Protein AF-A0A915ZYV3-F1 (afdb_monomer_lite)

Secondary structure (DSSP, 8-state):
-HHHHHHHHHTTB-HHHHHHHHTTS-HHHHTTS-HHHHHHHHHHHHS-GGGGS--TTS-HHHHHHHHSSB-HHHHHHHHHTS-HHHHTTS-HHHHHHHHHHHHH----HHHHHHHHHSPTT-EEEEE-SS-EEEEEE--SPPPTTTHHHHHHHHHHHTTTTS-GGGEEEEEEEHHHHHHHHHT---TTSSPTTSTT--SS--EEEBSSHHHHHHHHHHTT-SSEEEEEEE--HHHHTT-SSEEGGGSS-SS---EEEE--

Organism: NCBI:txid588596

Radius of gyration: 19.83 Å; chains: 1; bounding box: 46×38×56 Å

Structure (mmCIF, N/CA/C/O backbone):
data_AF-A0A915ZYV3-F1
#
_entry.id   AF-A0A915ZYV3-F1
#
loop_
_atom_site.group_PDB
_atom_site.id
_atom_site.type_symbol
_atom_site.label_atom_id
_atom_site.label_alt_id
_atom_site.label_comp_id
_atom_site.label_asym_id
_atom_site.label_entity_id
_atom_site.label_seq_id
_atom_site.pdbx_PDB_ins_code
_atom_site.Cartn_x
_atom_site.Cartn_y
_atom_site.Cartn_z
_atom_site.occupancy
_atom_site.B_iso_or_equiv
_atom_site.auth_seq_id
_atom_site.auth_comp_id
_atom_site.auth_asym_id
_atom_site.auth_atom_id
_atom_site.pdbx_PDB_model_num
ATOM 1 N N . MET A 1 1 ? 6.544 15.304 -18.730 1.00 62.53 1 MET A N 1
ATOM 2 C CA . MET A 1 1 ? 7.530 14.291 -19.173 1.00 62.53 1 MET A CA 1
ATOM 3 C C . MET A 1 1 ? 8.811 14.323 -18.339 1.00 62.53 1 MET A C 1
ATOM 5 O O . MET A 1 1 ? 8.987 13.393 -17.571 1.00 62.53 1 MET A O 1
ATOM 9 N N . LYS A 1 2 ? 9.659 15.371 -18.402 1.00 69.06 2 LYS A N 1
ATOM 10 C CA . LYS A 1 2 ? 10.888 15.451 -17.570 1.00 69.06 2 LYS A CA 1
ATOM 11 C C . LYS A 1 2 ? 10.610 15.308 -16.068 1.00 69.06 2 LYS A C 1
ATOM 13 O O . LYS A 1 2 ? 11.263 14.513 -15.415 1.00 69.06 2 LYS A O 1
ATOM 18 N N . ASP A 1 3 ? 9.575 15.987 -15.580 1.00 86.69 3 ASP A N 1
ATOM 19 C CA . ASP A 1 3 ? 9.177 15.924 -14.170 1.00 86.69 3 ASP A CA 1
ATOM 20 C C . ASP A 1 3 ? 8.748 14.510 -13.723 1.00 86.69 3 ASP A C 1
ATOM 22 O O . ASP A 1 3 ? 9.227 14.020 -12.710 1.00 86.69 3 ASP A O 1
ATOM 26 N N . LEU A 1 4 ? 7.947 13.789 -14.521 1.00 89.38 4 LEU A N 1
ATOM 27 C CA . LEU A 1 4 ? 7.556 12.401 -14.216 1.00 89.38 4 LEU A CA 1
ATOM 28 C C . LEU A 1 4 ? 8.747 11.434 -14.232 1.00 89.38 4 LEU A C 1
ATOM 30 O O . LEU A 1 4 ? 8.818 10.550 -13.389 1.00 89.38 4 LEU A O 1
ATOM 34 N N . ALA A 1 5 ? 9.698 11.609 -15.152 1.00 89.31 5 ALA A N 1
ATOM 35 C CA . ALA A 1 5 ? 10.905 10.783 -15.195 1.00 89.31 5 ALA A CA 1
ATOM 36 C C . ALA A 1 5 ? 11.834 11.042 -13.998 1.00 89.31 5 ALA A C 1
ATOM 38 O O . ALA A 1 5 ? 12.393 10.108 -13.426 1.00 89.31 5 ALA A O 1
ATOM 39 N N . ASP A 1 6 ? 11.972 12.305 -13.590 1.00 91.56 6 ASP A N 1
ATOM 40 C CA . ASP A 1 6 ? 12.741 12.675 -12.401 1.00 91.56 6 ASP A CA 1
ATOM 41 C C . ASP A 1 6 ? 12.038 12.200 -11.118 1.00 91.56 6 ASP A C 1
ATOM 43 O O . ASP A 1 6 ? 12.701 11.865 -10.136 1.00 91.56 6 ASP A O 1
ATOM 47 N N . GLN A 1 7 ? 10.703 12.121 -11.122 1.00 92.19 7 GLN A N 1
ATOM 48 C CA . GLN A 1 7 ? 9.937 11.478 -10.059 1.00 92.19 7 GLN A CA 1
ATOM 49 C C . GLN A 1 7 ? 10.143 9.959 -10.057 1.00 92.19 7 GLN A C 1
ATOM 51 O O . GLN A 1 7 ? 10.491 9.434 -9.009 1.00 92.19 7 GLN A O 1
ATOM 56 N N . ALA A 1 8 ? 10.045 9.263 -11.194 1.00 94.06 8 ALA A N 1
ATOM 57 C CA . ALA A 1 8 ? 10.271 7.815 -11.286 1.00 94.06 8 ALA A CA 1
ATOM 58 C C . ALA A 1 8 ? 11.664 7.392 -10.789 1.00 94.06 8 ALA A C 1
ATOM 60 O O . ALA A 1 8 ? 11.798 6.381 -10.099 1.00 94.06 8 ALA A O 1
ATOM 61 N N . LEU A 1 9 ? 12.691 8.213 -11.038 1.00 94.19 9 LEU A N 1
ATOM 62 C CA . LEU A 1 9 ? 14.033 7.996 -10.493 1.00 94.19 9 LEU A CA 1
ATOM 63 C C . LEU A 1 9 ? 14.040 7.934 -8.953 1.00 94.19 9 LEU A C 1
ATOM 65 O O . LEU A 1 9 ? 14.768 7.127 -8.379 1.00 94.19 9 LEU A O 1
ATOM 69 N N . LYS A 1 10 ? 13.209 8.733 -8.268 1.00 93.25 10 LYS A N 1
ATOM 70 C CA . LYS A 1 10 ? 13.096 8.714 -6.794 1.00 93.25 10 LYS A CA 1
ATOM 71 C C . LYS A 1 10 ? 12.504 7.409 -6.261 1.00 93.25 10 LYS A C 1
ATOM 73 O O . LYS A 1 10 ? 12.717 7.086 -5.099 1.00 93.25 10 LYS A O 1
ATOM 78 N N . PHE A 1 11 ? 11.783 6.670 -7.102 1.00 94.19 11 PHE A N 1
ATOM 79 C CA . PHE A 1 11 ? 11.235 5.351 -6.785 1.00 94.19 11 PHE A CA 1
ATOM 80 C C . PHE A 1 11 ? 12.213 4.226 -7.123 1.00 94.19 11 PHE A C 1
ATOM 82 O O . PHE A 1 11 ? 11.929 3.075 -6.804 1.00 94.19 11 PHE A O 1
ATOM 89 N N . GLY A 1 12 ? 13.356 4.555 -7.737 1.00 95.56 12 GLY A N 1
ATOM 90 C CA . GLY A 1 12 ? 14.405 3.605 -8.084 1.00 95.56 12 GLY A CA 1
ATOM 91 C C . GLY A 1 12 ? 14.403 3.115 -9.521 1.00 95.56 12 GLY A C 1
ATOM 92 O O . GLY A 1 12 ? 15.263 2.311 -9.876 1.00 95.56 12 GLY A O 1
ATOM 93 N N . PHE A 1 13 ? 13.464 3.578 -10.347 1.00 97.06 13 PHE A N 1
ATOM 94 C CA . PHE A 1 13 ? 13.388 3.167 -11.744 1.00 97.06 13 PHE A CA 1
ATOM 95 C C . PHE A 1 13 ? 14.561 3.712 -12.558 1.00 97.06 13 PHE A C 1
ATOM 97 O O . PHE A 1 13 ? 15.027 4.837 -12.347 1.00 97.06 13 PHE A O 1
ATOM 104 N N . ILE A 1 14 ? 15.017 2.920 -13.529 1.00 96.25 14 ILE A N 1
ATOM 105 C CA . ILE A 1 14 ? 16.036 3.337 -14.492 1.00 96.25 14 ILE A CA 1
ATOM 106 C C . ILE A 1 14 ? 15.433 4.433 -15.373 1.00 96.25 14 ILE A C 1
ATOM 108 O O . ILE A 1 14 ? 14.554 4.187 -16.203 1.00 96.25 14 ILE A O 1
ATOM 112 N N . ARG A 1 15 ? 15.915 5.662 -15.179 1.00 94.19 15 ARG A N 1
ATOM 113 C CA . ARG A 1 15 ? 15.331 6.880 -15.748 1.00 94.19 15 ARG A CA 1
ATOM 114 C C . ARG A 1 15 ? 15.223 6.834 -17.268 1.00 94.19 15 ARG A C 1
ATOM 116 O O . ARG A 1 15 ? 14.207 7.250 -17.812 1.00 94.19 15 ARG A O 1
ATOM 123 N N . GLU A 1 16 ? 16.254 6.349 -17.949 1.00 94.75 16 GLU A N 1
ATOM 124 C CA . GLU A 1 16 ? 16.303 6.275 -19.411 1.00 94.75 16 GLU A CA 1
ATOM 125 C C . GLU A 1 16 ? 15.212 5.346 -19.951 1.00 94.75 16 GLU A C 1
ATOM 127 O O . GLU A 1 16 ? 14.464 5.738 -20.841 1.00 94.75 16 GLU A O 1
ATOM 132 N N . LYS A 1 17 ? 15.042 4.166 -19.342 1.00 95.38 17 LYS A N 1
ATOM 133 C CA . LYS A 1 17 ? 14.017 3.196 -19.750 1.00 95.38 17 LYS A CA 1
ATOM 134 C C . LYS A 1 17 ? 12.601 3.720 -19.506 1.00 95.38 17 LYS A C 1
ATOM 136 O O . LYS A 1 17 ? 11.730 3.582 -20.364 1.00 95.38 17 LYS A O 1
ATOM 141 N N . PHE A 1 18 ? 12.391 4.402 -18.380 1.00 95.94 18 PHE A N 1
ATOM 142 C CA . PHE A 1 18 ? 11.114 5.053 -18.094 1.00 95.94 18 PHE A CA 1
ATOM 143 C C . PHE A 1 18 ? 10.809 6.189 -19.086 1.00 95.94 18 PHE A C 1
ATOM 145 O O . PHE A 1 18 ? 9.669 6.329 -19.527 1.00 95.94 18 PHE A O 1
ATOM 152 N N . ILE A 1 19 ? 11.816 6.987 -19.471 1.00 95.12 19 ILE A N 1
ATOM 153 C CA . ILE A 1 19 ? 11.674 8.031 -20.499 1.00 95.12 19 ILE A CA 1
ATOM 154 C C . ILE A 1 19 ? 11.277 7.425 -21.841 1.00 95.12 19 ILE A C 1
ATOM 156 O O . ILE A 1 19 ? 10.369 7.948 -22.487 1.00 95.12 19 ILE A O 1
ATOM 160 N N . ASP A 1 20 ? 11.932 6.344 -22.253 1.00 94.81 20 ASP A N 1
ATOM 161 C CA . ASP A 1 20 ? 11.644 5.693 -23.529 1.00 94.81 20 ASP A CA 1
ATOM 162 C C . ASP A 1 20 ? 10.193 5.195 -23.578 1.00 94.81 20 ASP A C 1
ATOM 164 O O . ASP A 1 20 ? 9.481 5.461 -24.548 1.00 94.81 20 ASP A O 1
ATOM 168 N N . TRP A 1 21 ? 9.714 4.568 -22.499 1.00 95.50 21 TRP A N 1
ATOM 169 C CA . TRP A 1 21 ? 8.322 4.128 -22.389 1.00 95.50 21 TRP A CA 1
ATOM 170 C C . TRP A 1 21 ? 7.334 5.302 -22.387 1.00 95.50 21 TRP A C 1
ATOM 172 O O . TRP A 1 21 ? 6.430 5.359 -23.228 1.00 95.50 21 T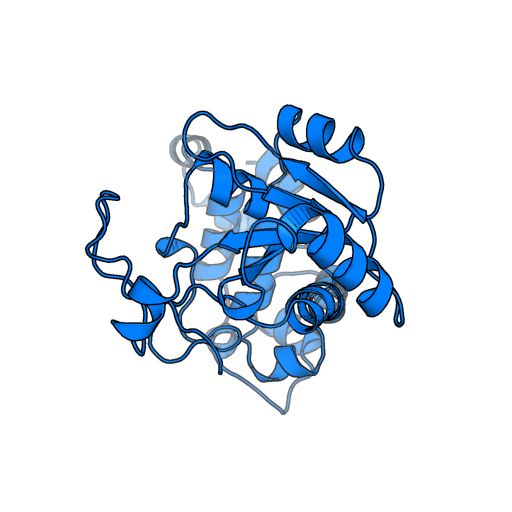RP A O 1
ATOM 182 N N . ILE A 1 22 ? 7.523 6.286 -21.500 1.00 94.62 22 ILE A N 1
ATOM 183 C CA . ILE A 1 22 ? 6.565 7.390 -21.325 1.00 94.62 22 ILE A CA 1
ATOM 184 C C . ILE A 1 22 ? 6.523 8.331 -22.539 1.00 94.62 22 ILE A C 1
ATOM 186 O O . ILE A 1 22 ? 5.545 9.051 -22.731 1.00 94.62 22 ILE A O 1
ATOM 190 N N . SER A 1 23 ? 7.561 8.319 -23.384 1.00 93.31 23 SER A N 1
ATOM 191 C CA . SER A 1 23 ? 7.608 9.089 -24.635 1.00 93.31 23 SER A CA 1
ATOM 192 C C . SER A 1 23 ? 6.594 8.610 -25.677 1.00 93.31 23 SER A C 1
ATOM 194 O O . SER A 1 23 ? 6.255 9.370 -26.584 1.00 93.31 23 SER A O 1
ATOM 196 N N . SER A 1 24 ? 6.080 7.382 -25.543 1.00 92.12 24 SER A N 1
ATOM 197 C CA . SER A 1 24 ? 4.999 6.861 -26.390 1.00 92.12 24 SER A CA 1
ATOM 198 C C . SER A 1 24 ? 3.612 7.411 -26.021 1.00 92.12 24 SER A C 1
ATOM 200 O O . SER A 1 24 ? 2.664 7.266 -26.795 1.00 92.12 24 SER A O 1
ATOM 202 N N . ILE A 1 25 ? 3.489 8.075 -24.866 1.00 93.25 25 ILE A N 1
ATOM 203 C CA . ILE A 1 25 ? 2.226 8.551 -24.298 1.00 93.25 25 ILE A CA 1
ATOM 204 C C . ILE A 1 25 ? 2.053 10.047 -24.584 1.00 93.25 25 ILE A C 1
ATOM 206 O O . ILE A 1 25 ? 2.976 10.849 -24.417 1.00 93.25 25 ILE A O 1
ATOM 210 N N . SER A 1 26 ? 0.854 10.455 -25.012 1.00 92.19 26 SER A N 1
ATOM 211 C CA . SER A 1 26 ? 0.582 11.860 -25.326 1.00 92.19 26 SER A CA 1
ATOM 212 C C . SER A 1 26 ? 0.654 12.749 -24.079 1.00 92.19 26 SER A C 1
ATOM 214 O O . SER A 1 26 ? 0.221 12.372 -22.990 1.00 92.19 26 SER A O 1
ATOM 216 N N . ALA A 1 27 ? 1.160 13.975 -24.240 1.00 88.81 27 ALA A N 1
ATOM 217 C CA . ALA A 1 27 ? 1.263 14.936 -23.139 1.00 88.81 27 ALA A CA 1
ATOM 218 C C . ALA A 1 27 ? -0.098 15.278 -22.508 1.00 88.81 27 ALA A C 1
ATOM 220 O O . ALA A 1 27 ? -0.166 15.520 -21.305 1.00 88.81 27 ALA A O 1
ATOM 221 N N . GLU A 1 28 ? -1.166 15.271 -23.312 1.00 90.62 28 GLU A N 1
ATOM 222 C CA . GLU A 1 28 ? -2.541 15.448 -22.842 1.00 90.62 28 GLU A CA 1
ATOM 223 C C . GLU A 1 28 ? -2.921 14.335 -21.864 1.00 90.62 28 GLU A C 1
ATOM 225 O O . GLU A 1 28 ? -3.298 14.624 -20.729 1.00 90.62 28 GLU A O 1
ATOM 230 N N . LEU A 1 29 ? -2.719 13.071 -22.252 1.00 91.06 29 LEU A N 1
ATOM 231 C CA . LEU A 1 29 ? -3.065 11.930 -21.414 1.00 91.06 29 LEU A CA 1
ATOM 232 C C . LEU A 1 29 ? -2.227 11.901 -20.133 1.00 91.06 29 LEU A C 1
ATOM 234 O O . LEU A 1 29 ? -2.782 11.694 -19.056 1.00 91.06 29 LEU A O 1
ATOM 238 N N . LEU A 1 30 ? -0.926 12.201 -20.224 1.00 90.88 30 LEU A N 1
ATOM 239 C CA . LEU A 1 30 ? -0.024 12.240 -19.067 1.00 90.88 30 LEU A CA 1
ATOM 240 C C . LEU A 1 30 ? -0.510 13.156 -17.937 1.00 90.88 30 LEU A C 1
ATOM 242 O O . LEU A 1 30 ? -0.217 12.890 -16.775 1.00 90.88 30 LEU A O 1
ATOM 246 N N . SER A 1 31 ? -1.255 14.214 -18.262 1.00 88.88 31 SER A N 1
ATOM 247 C CA . SER A 1 31 ? -1.771 15.173 -17.278 1.00 88.88 31 SER A CA 1
ATOM 248 C C . SER A 1 31 ? -3.050 14.727 -16.559 1.00 88.88 31 SER A C 1
ATOM 250 O O . SER A 1 31 ? -3.464 15.371 -15.601 1.00 88.88 31 SER A O 1
ATOM 252 N N . THR A 1 32 ? -3.679 13.637 -17.009 1.00 90.88 32 THR A N 1
ATOM 253 C CA . THR A 1 32 ? -4.988 13.183 -16.503 1.00 90.88 32 THR A CA 1
ATOM 254 C C . THR A 1 32 ? -4.904 12.183 -15.355 1.00 90.88 32 THR A C 1
ATOM 256 O O . THR A 1 32 ? -5.932 11.844 -14.777 1.00 90.88 32 THR A O 1
ATOM 259 N N . GLN A 1 33 ? -3.705 11.694 -15.036 1.00 93.50 33 GLN A N 1
ATOM 260 C CA . GLN A 1 33 ? -3.501 10.604 -14.083 1.00 93.50 33 GLN A CA 1
ATOM 261 C C . GLN A 1 33 ? -2.422 10.938 -13.055 1.00 93.50 33 GLN A C 1
ATOM 263 O O . GLN A 1 33 ? -1.580 11.814 -13.264 1.00 93.50 33 GLN A O 1
ATOM 268 N N . THR A 1 34 ? -2.455 10.219 -11.935 1.00 91.94 34 THR A N 1
ATOM 269 C CA . THR A 1 34 ? -1.517 10.392 -10.824 1.00 91.94 34 THR A CA 1
ATOM 270 C C . THR A 1 34 ? -0.137 9.813 -11.146 1.00 91.94 34 THR A C 1
ATOM 272 O O . THR A 1 34 ? 0.034 9.013 -12.068 1.00 91.94 34 THR A O 1
ATOM 275 N N . LEU A 1 35 ? 0.874 10.196 -10.358 1.00 92.19 35 LEU A N 1
ATOM 276 C CA . LEU A 1 35 ? 2.196 9.5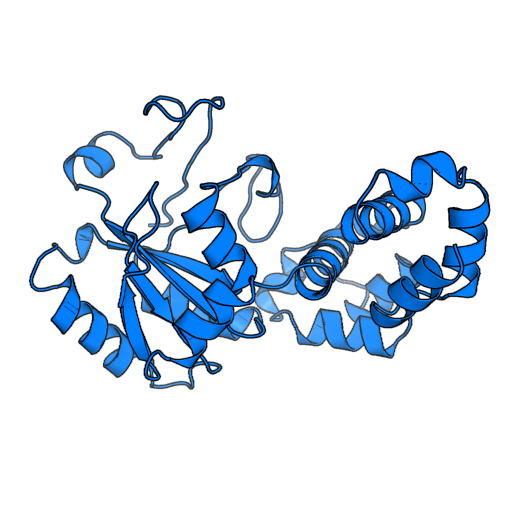70 -10.428 1.00 92.19 35 LEU A CA 1
ATOM 277 C C . LEU A 1 35 ? 2.106 8.056 -10.191 1.00 92.19 35 LEU A C 1
ATOM 279 O O . LEU A 1 35 ? 2.701 7.291 -10.944 1.00 92.19 35 LEU A O 1
ATOM 283 N N . GLU A 1 36 ? 1.353 7.640 -9.169 1.00 93.56 36 GLU A N 1
ATOM 284 C CA . GLU A 1 36 ? 1.134 6.229 -8.844 1.00 93.56 36 GLU A CA 1
ATOM 285 C C . GLU A 1 36 ? 0.621 5.459 -10.062 1.00 93.56 36 GLU A C 1
ATOM 287 O O . GLU A 1 36 ? 1.213 4.449 -10.436 1.00 93.56 36 GLU A O 1
ATOM 292 N N . TYR A 1 37 ? -0.415 5.977 -10.730 1.00 94.19 37 TYR A N 1
ATOM 293 C CA . TYR A 1 37 ? -0.984 5.353 -11.922 1.00 94.19 37 TYR A CA 1
ATOM 294 C C . TYR A 1 37 ? 0.079 5.106 -12.997 1.00 94.19 37 TYR A C 1
ATOM 296 O O . TYR A 1 37 ? 0.157 4.012 -13.562 1.00 94.19 37 TYR A O 1
ATOM 304 N N . TRP A 1 38 ? 0.921 6.104 -13.277 1.00 95.31 38 TRP A N 1
ATOM 305 C CA . TRP A 1 38 ? 1.951 5.977 -14.306 1.00 95.31 38 TRP A CA 1
ATOM 306 C C . TRP A 1 38 ? 3.044 4.979 -13.928 1.00 95.31 38 TRP A C 1
ATOM 308 O O . TRP A 1 38 ? 3.476 4.208 -14.783 1.00 95.31 38 TRP A O 1
ATOM 318 N N . LEU A 1 39 ? 3.462 4.949 -12.662 1.00 96.25 39 LEU A N 1
ATOM 319 C CA . LEU A 1 39 ? 4.449 3.982 -12.179 1.00 96.25 39 LEU A CA 1
ATOM 320 C C . LEU A 1 39 ? 3.897 2.549 -12.205 1.00 96.25 39 LEU A C 1
ATOM 322 O O . LEU A 1 39 ? 4.585 1.641 -12.668 1.00 96.25 39 LEU A O 1
ATOM 326 N N . LEU A 1 40 ? 2.647 2.343 -11.777 1.00 95.06 40 LEU A N 1
ATOM 327 C CA . LEU A 1 40 ? 1.985 1.035 -11.832 1.00 95.06 40 LEU A CA 1
ATOM 328 C C . LEU A 1 40 ? 1.757 0.569 -13.277 1.00 95.06 40 LEU A C 1
ATOM 330 O O . LEU A 1 40 ? 1.960 -0.606 -13.582 1.00 95.06 40 LEU A O 1
ATOM 334 N N . SER A 1 41 ? 1.399 1.483 -14.182 1.00 95.50 41 SER A N 1
ATOM 335 C CA . SER A 1 41 ? 1.248 1.177 -15.612 1.00 95.50 41 SER A CA 1
ATOM 336 C C . SER A 1 41 ? 2.580 0.743 -16.227 1.00 95.50 41 SER A C 1
ATOM 338 O O . SER A 1 41 ? 2.638 -0.292 -16.889 1.00 95.50 41 SER A O 1
ATOM 340 N N . TYR A 1 42 ? 3.667 1.466 -15.929 1.00 96.31 42 TYR A N 1
ATOM 341 C CA . TYR A 1 42 ? 5.016 1.092 -16.359 1.00 96.31 42 TYR A CA 1
ATOM 342 C C . TYR A 1 42 ? 5.381 -0.317 -15.886 1.00 96.31 42 TYR A C 1
ATOM 344 O O . TYR A 1 42 ? 5.775 -1.158 -16.691 1.00 96.31 42 TYR A O 1
ATOM 352 N N . VAL A 1 43 ? 5.193 -0.602 -14.594 1.00 95.75 43 VAL A N 1
ATOM 353 C CA . VAL A 1 43 ? 5.431 -1.929 -14.006 1.00 95.75 43 VAL A CA 1
ATOM 354 C C . VAL A 1 43 ? 4.587 -3.003 -14.690 1.00 95.75 43 VAL A C 1
ATOM 356 O O . VAL A 1 43 ? 5.106 -4.058 -15.044 1.00 95.75 43 VAL A O 1
ATOM 359 N N . SER A 1 44 ? 3.300 -2.752 -14.921 1.00 93.69 44 SER A N 1
ATOM 360 C CA . SER A 1 44 ? 2.411 -3.730 -15.549 1.00 93.69 44 SER A CA 1
ATOM 361 C C . SER A 1 44 ? 2.817 -4.071 -16.987 1.00 93.69 44 SER A C 1
ATOM 363 O O . SER A 1 44 ? 2.698 -5.231 -17.385 1.00 93.69 44 SER A O 1
ATOM 365 N N . GLU A 1 45 ? 3.278 -3.084 -17.756 1.00 94.69 45 GLU A N 1
ATOM 366 C CA . GLU A 1 45 ? 3.590 -3.228 -19.183 1.00 94.69 45 GLU A CA 1
ATOM 367 C C . GLU A 1 45 ? 5.018 -3.713 -19.462 1.00 94.69 45 GLU A C 1
ATOM 369 O O . GLU A 1 45 ? 5.254 -4.340 -20.494 1.00 94.69 45 GLU A O 1
ATOM 374 N N . THR A 1 46 ? 5.966 -3.431 -18.565 1.00 94.56 46 THR A N 1
ATOM 375 C CA . THR A 1 46 ? 7.397 -3.718 -18.793 1.00 94.56 46 THR A CA 1
ATOM 376 C C . THR A 1 46 ? 7.932 -4.903 -18.004 1.00 94.56 46 THR A C 1
ATOM 378 O O . THR A 1 46 ? 8.986 -5.436 -18.352 1.00 94.56 46 THR A O 1
ATOM 381 N N . ALA A 1 47 ? 7.224 -5.342 -16.962 1.00 94.00 47 ALA A N 1
ATOM 382 C CA . ALA A 1 47 ? 7.698 -6.430 -16.124 1.00 94.00 47 ALA A CA 1
ATOM 383 C C . ALA A 1 47 ? 7.809 -7.760 -16.875 1.00 94.00 47 ALA A C 1
ATOM 385 O O . ALA A 1 47 ? 6.946 -8.121 -17.679 1.00 94.00 47 ALA A O 1
ATOM 386 N N . SER A 1 48 ? 8.829 -8.543 -16.518 1.00 93.00 48 SER A N 1
ATOM 387 C CA . SER A 1 48 ? 8.933 -9.942 -16.944 1.00 93.00 48 SER A CA 1
ATOM 388 C C . SER A 1 48 ? 7.705 -10.752 -16.503 1.00 93.00 48 SER A C 1
ATOM 390 O O . SER A 1 48 ? 7.098 -10.487 -15.460 1.00 93.00 48 SER A O 1
ATOM 392 N N . SER A 1 49 ? 7.371 -11.809 -17.252 1.00 88.19 49 SER A N 1
ATOM 393 C CA . SER A 1 49 ? 6.338 -12.779 -16.862 1.00 88.19 49 SER A CA 1
ATOM 394 C C . SER A 1 49 ? 6.594 -13.395 -15.485 1.00 88.19 49 SER A C 1
ATOM 396 O O . SER A 1 49 ? 5.642 -13.710 -14.767 1.00 88.19 49 SER A O 1
ATOM 398 N N . ASP A 1 50 ? 7.867 -13.512 -15.106 1.00 88.62 50 ASP A N 1
ATOM 399 C CA . ASP A 1 50 ? 8.314 -14.133 -13.857 1.00 88.62 50 ASP A CA 1
ATOM 400 C C . ASP A 1 50 ? 7.939 -13.311 -12.619 1.00 88.62 50 ASP A C 1
ATOM 402 O O . ASP A 1 50 ? 7.920 -13.839 -11.510 1.00 88.62 50 ASP A O 1
ATOM 406 N N . ALA A 1 51 ? 7.552 -12.044 -12.800 1.00 90.06 51 ALA A N 1
ATOM 407 C CA . ALA A 1 51 ? 7.141 -11.147 -11.725 1.00 90.06 51 ALA A CA 1
ATOM 408 C C . ALA A 1 51 ? 5.892 -11.615 -10.955 1.00 90.06 51 ALA A C 1
ATOM 410 O O . ALA A 1 51 ? 5.602 -11.077 -9.889 1.00 90.06 51 ALA A O 1
ATOM 411 N N . ASN A 1 52 ? 5.132 -12.569 -11.507 1.00 86.12 52 ASN A N 1
ATOM 412 C CA . ASN A 1 52 ? 3.845 -13.034 -10.976 1.00 86.12 52 ASN A CA 1
ATOM 413 C C . ASN A 1 52 ? 3.897 -14.414 -10.303 1.00 86.12 52 ASN A C 1
ATOM 415 O O . ASN A 1 52 ? 2.857 -14.920 -9.875 1.00 86.12 52 ASN A O 1
ATOM 419 N N . PHE A 1 53 ? 5.060 -15.057 -10.261 1.00 83.00 53 PHE A N 1
ATOM 420 C CA . PHE A 1 53 ? 5.217 -16.403 -9.704 1.00 83.00 53 PHE A CA 1
ATOM 421 C C . PHE A 1 53 ? 6.079 -16.360 -8.447 1.00 83.00 53 PHE A C 1
ATOM 423 O O . PHE A 1 53 ? 6.626 -15.310 -8.159 1.00 83.00 53 PHE A O 1
ATOM 430 N N . TRP A 1 54 ? 6.145 -17.455 -7.685 1.00 78.06 54 TRP A N 1
ATOM 431 C CA . TRP A 1 54 ? 7.128 -17.654 -6.611 1.00 78.06 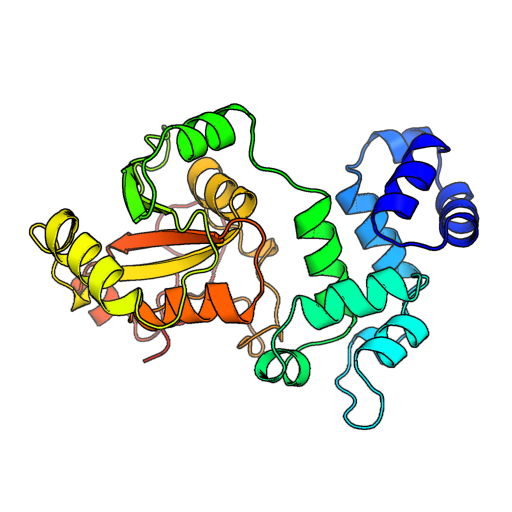54 TRP A CA 1
ATOM 432 C C . TRP A 1 54 ? 8.310 -18.483 -7.134 1.00 78.06 54 TRP A C 1
ATOM 434 O O . TRP A 1 54 ? 8.085 -19.422 -7.903 1.00 78.06 54 TRP A O 1
ATOM 444 N N . CYS A 1 55 ? 9.545 -18.150 -6.747 1.00 79.88 55 CYS A N 1
ATOM 445 C CA . CYS A 1 55 ? 10.757 -18.828 -7.206 1.00 79.88 55 CYS A CA 1
ATOM 446 C C . CYS A 1 55 ? 11.787 -18.979 -6.075 1.00 79.88 55 CYS A C 1
ATOM 448 O O . CYS A 1 55 ? 12.478 -18.030 -5.726 1.00 79.88 55 CYS A O 1
ATOM 450 N N . GLU A 1 56 ? 11.947 -20.199 -5.553 1.00 80.25 56 GLU A N 1
ATOM 451 C CA . GLU A 1 56 ? 12.869 -20.501 -4.439 1.00 80.25 56 GLU A CA 1
ATOM 452 C C . GLU A 1 56 ? 14.357 -20.488 -4.837 1.00 80.25 56 GLU A C 1
ATOM 454 O O . GLU A 1 56 ? 15.234 -20.515 -3.977 1.00 80.25 56 GLU A O 1
ATOM 459 N N . VAL A 1 57 ? 14.671 -20.482 -6.139 1.00 86.25 57 VAL A N 1
ATOM 460 C CA . VAL A 1 57 ? 16.057 -20.620 -6.631 1.00 86.25 57 VAL A CA 1
ATOM 461 C C . VAL A 1 57 ? 16.761 -19.288 -6.894 1.00 86.25 57 VAL A C 1
ATOM 463 O O . VAL A 1 57 ? 17.974 -19.277 -7.099 1.00 86.25 57 VAL A O 1
ATOM 466 N N . ILE A 1 58 ? 16.028 -18.172 -6.903 1.00 88.12 58 ILE A N 1
ATOM 467 C CA . ILE A 1 58 ? 16.578 -16.829 -7.127 1.00 88.12 58 ILE A CA 1
ATOM 468 C C . ILE A 1 58 ? 16.428 -16.035 -5.832 1.00 88.12 58 ILE A C 1
ATOM 470 O O . ILE A 1 58 ? 15.366 -16.044 -5.217 1.00 88.12 58 ILE A O 1
ATOM 474 N N . SER A 1 59 ? 17.478 -15.317 -5.422 1.00 90.94 59 SER A N 1
ATOM 475 C CA . SER A 1 59 ? 17.363 -14.426 -4.265 1.00 90.94 59 SER A CA 1
ATOM 476 C C . SER A 1 59 ? 16.305 -13.336 -4.535 1.00 90.94 59 SER A C 1
ATOM 478 O O . SER A 1 59 ? 16.254 -12.824 -5.658 1.00 90.94 59 SER A O 1
ATOM 480 N N . PRO A 1 60 ? 15.491 -12.917 -3.545 1.00 91.25 60 PRO A N 1
ATOM 481 C CA . PRO A 1 60 ? 14.452 -11.900 -3.749 1.00 91.25 60 PRO A CA 1
ATOM 482 C C . PRO A 1 60 ? 14.959 -10.609 -4.415 1.00 91.25 60 PRO A C 1
ATOM 484 O O . PRO A 1 60 ? 14.309 -10.065 -5.307 1.00 91.25 60 PRO A O 1
ATOM 487 N N . ARG A 1 61 ? 16.169 -10.157 -4.047 1.00 94.00 61 ARG A N 1
ATOM 488 C CA . ARG A 1 61 ? 16.827 -8.986 -4.652 1.00 94.00 61 ARG A CA 1
ATOM 489 C C . ARG A 1 61 ? 17.112 -9.202 -6.135 1.00 94.00 61 ARG A C 1
ATOM 491 O O . ARG A 1 61 ? 16.775 -8.351 -6.953 1.00 94.00 61 ARG A O 1
ATOM 498 N N . ASP A 1 62 ? 17.777 -10.303 -6.478 1.00 93.69 62 ASP A N 1
ATOM 499 C CA . ASP A 1 62 ? 18.168 -10.568 -7.868 1.00 93.69 62 ASP A CA 1
ATOM 500 C C . ASP A 1 62 ? 16.943 -10.788 -8.741 1.00 93.69 62 ASP A C 1
ATOM 502 O O . ASP A 1 62 ? 16.901 -10.367 -9.892 1.00 93.69 62 ASP A O 1
ATOM 506 N N . TRP A 1 63 ? 15.906 -11.376 -8.163 1.00 93.12 63 TRP A N 1
ATOM 507 C CA . TRP A 1 63 ? 14.662 -11.603 -8.854 1.00 93.12 63 TRP A CA 1
ATOM 508 C C . TRP A 1 63 ? 13.922 -10.305 -9.186 1.00 93.12 63 TRP A C 1
ATOM 510 O O . TRP A 1 63 ? 13.442 -10.158 -10.311 1.00 93.12 63 TRP A O 1
ATOM 520 N N . LEU A 1 64 ? 13.900 -9.328 -8.271 1.00 94.50 64 LEU A N 1
ATOM 521 C CA . LEU A 1 64 ? 13.413 -7.978 -8.567 1.00 94.50 64 LEU A CA 1
ATOM 522 C C . LEU A 1 64 ? 14.178 -7.342 -9.736 1.00 94.50 64 LEU A C 1
ATOM 524 O O . LEU A 1 64 ? 13.553 -6.813 -10.651 1.00 94.50 64 LEU A O 1
ATOM 528 N N . LEU A 1 65 ? 15.511 -7.444 -9.741 1.00 95.56 65 LEU A N 1
ATOM 529 C CA . LEU A 1 65 ? 16.360 -6.909 -10.814 1.00 95.56 65 LEU A CA 1
ATOM 530 C C . LEU A 1 65 ? 16.167 -7.635 -12.153 1.00 95.56 65 LEU A C 1
ATOM 532 O O . LEU A 1 65 ? 16.330 -7.033 -13.210 1.00 95.56 65 LEU A O 1
ATOM 536 N N . CYS A 1 66 ? 15.815 -8.922 -12.126 1.00 94.44 66 CYS A N 1
ATOM 537 C CA . CYS A 1 66 ? 15.446 -9.675 -13.323 1.00 94.44 66 CYS A CA 1
ATOM 538 C C . CYS A 1 66 ? 14.045 -9.316 -13.838 1.00 94.44 66 CYS A C 1
ATOM 540 O O . CYS A 1 66 ? 13.791 -9.430 -15.037 1.00 94.44 66 CYS A O 1
ATOM 542 N N . CYS A 1 67 ? 13.128 -8.925 -12.950 1.00 95.31 67 CYS A N 1
ATOM 543 C CA . CYS A 1 67 ? 11.737 -8.663 -13.306 1.00 95.31 67 CYS A CA 1
ATOM 544 C C . CYS A 1 67 ? 11.466 -7.220 -13.726 1.00 95.31 67 CYS A C 1
ATOM 546 O O . CYS A 1 67 ? 10.552 -7.011 -14.523 1.00 95.31 67 CYS A O 1
ATOM 548 N N . PHE A 1 68 ? 12.208 -6.250 -13.187 1.00 96.62 68 PHE A N 1
ATOM 549 C CA . PHE A 1 68 ? 11.901 -4.829 -13.324 1.00 96.62 68 PHE A CA 1
ATOM 550 C C . PHE A 1 68 ? 13.134 -3.982 -13.614 1.00 96.62 68 PHE A C 1
ATOM 552 O O . PHE A 1 68 ? 14.249 -4.270 -13.185 1.00 96.62 68 PHE A O 1
ATOM 559 N N . ASP A 1 69 ? 12.890 -2.849 -14.263 1.00 95.56 69 ASP A N 1
ATOM 560 C CA . ASP A 1 69 ? 13.893 -1.834 -14.558 1.00 95.56 69 ASP A CA 1
ATOM 561 C C . ASP A 1 69 ? 14.156 -0.912 -13.360 1.00 95.56 69 ASP A C 1
ATOM 563 O O . ASP A 1 69 ? 13.895 0.291 -13.414 1.00 95.56 69 ASP A O 1
ATOM 567 N N . ILE A 1 70 ? 14.671 -1.480 -12.271 1.00 97.00 70 ILE A N 1
ATOM 568 C CA . ILE A 1 70 ? 15.040 -0.754 -11.049 1.00 97.00 70 ILE A CA 1
ATOM 569 C C . ILE A 1 70 ? 16.537 -0.880 -10.752 1.00 97.00 70 ILE A C 1
ATOM 571 O O . ILE A 1 70 ? 17.207 -1.796 -11.227 1.00 97.00 70 ILE A O 1
ATOM 575 N N . ASN A 1 71 ? 17.076 0.048 -9.962 1.00 95.94 71 ASN A N 1
ATOM 576 C CA . ASN A 1 71 ? 18.456 -0.035 -9.485 1.00 95.94 71 ASN A CA 1
ATOM 577 C C . ASN A 1 71 ? 18.611 -1.015 -8.301 1.00 95.94 71 ASN A C 1
ATOM 579 O O . ASN A 1 71 ? 17.638 -1.442 -7.670 1.00 95.94 71 ASN A O 1
ATOM 583 N N . ILE A 1 72 ? 19.862 -1.386 -8.009 1.00 96.00 72 ILE A N 1
ATOM 584 C CA . ILE A 1 72 ? 20.192 -2.374 -6.975 1.00 96.00 72 ILE A CA 1
ATOM 585 C C . ILE A 1 72 ? 19.880 -1.869 -5.566 1.00 96.00 72 ILE A C 1
ATOM 587 O O . ILE A 1 72 ? 19.423 -2.647 -4.731 1.00 96.00 72 ILE A O 1
ATOM 591 N N . GLU A 1 73 ? 20.074 -0.578 -5.305 1.00 95.62 73 GLU A N 1
ATOM 592 C CA . GLU A 1 73 ? 19.787 0.045 -4.015 1.00 95.62 73 GLU A CA 1
ATOM 593 C C . GLU A 1 73 ? 18.294 -0.050 -3.681 1.00 95.62 73 GLU A C 1
ATOM 595 O O . GLU A 1 73 ? 17.925 -0.384 -2.556 1.00 95.62 73 GLU A O 1
ATOM 600 N N . THR A 1 74 ? 17.432 0.166 -4.671 1.00 94.88 74 THR A N 1
ATOM 601 C CA . THR A 1 74 ? 15.982 0.040 -4.548 1.00 94.88 74 THR A CA 1
ATOM 602 C C . THR A 1 74 ? 15.559 -1.409 -4.385 1.00 94.88 74 THR A C 1
ATOM 604 O O . THR A 1 74 ? 14.743 -1.687 -3.513 1.00 94.88 74 THR A O 1
ATOM 607 N N . ALA A 1 75 ? 16.127 -2.347 -5.147 1.00 95.38 75 ALA A N 1
ATOM 608 C CA . ALA A 1 75 ? 15.833 -3.767 -4.950 1.00 95.38 75 ALA A CA 1
ATOM 609 C C . ALA A 1 75 ? 16.175 -4.222 -3.519 1.00 95.38 75 ALA A C 1
ATOM 611 O O . ALA A 1 75 ? 15.394 -4.933 -2.890 1.00 95.38 75 ALA A O 1
ATOM 612 N N . ILE A 1 76 ? 17.311 -3.766 -2.977 1.00 93.81 76 ILE A N 1
ATOM 613 C CA . ILE A 1 76 ? 17.695 -4.021 -1.582 1.00 93.81 76 ILE A CA 1
ATOM 614 C C . ILE A 1 76 ? 16.703 -3.365 -0.617 1.00 93.81 76 ILE A C 1
ATOM 616 O O . ILE A 1 76 ? 16.256 -4.024 0.314 1.00 93.81 76 ILE A O 1
ATOM 620 N N . ALA A 1 77 ? 16.342 -2.097 -0.828 1.00 90.81 77 ALA A N 1
ATOM 621 C CA . ALA A 1 77 ? 15.416 -1.384 0.051 1.00 90.81 77 ALA A CA 1
ATOM 622 C C . ALA A 1 77 ? 14.031 -2.048 0.109 1.00 90.81 77 ALA A C 1
ATOM 624 O O . ALA A 1 77 ? 13.470 -2.184 1.193 1.00 90.81 77 ALA A O 1
ATOM 625 N N . ILE A 1 78 ? 13.513 -2.506 -1.035 1.00 90.75 78 ILE A N 1
ATOM 626 C CA . ILE A 1 78 ? 12.236 -3.222 -1.120 1.00 90.75 78 ILE A CA 1
ATOM 627 C C . ILE A 1 78 ? 12.301 -4.529 -0.325 1.00 90.75 78 ILE A C 1
ATOM 629 O O . ILE A 1 78 ? 11.434 -4.774 0.506 1.00 90.75 78 ILE A O 1
ATOM 633 N N . VAL A 1 79 ? 13.333 -5.352 -0.548 1.00 89.81 79 VAL A N 1
ATOM 634 C CA . VAL A 1 79 ? 13.470 -6.654 0.129 1.00 89.81 79 VAL A CA 1
ATOM 635 C C . VAL A 1 79 ? 13.682 -6.480 1.629 1.00 89.81 79 VAL A C 1
ATOM 637 O O . VAL A 1 79 ? 13.040 -7.167 2.411 1.00 89.81 79 VAL A O 1
ATOM 640 N N . SER A 1 80 ? 14.524 -5.533 2.045 1.00 86.38 80 SER A N 1
ATOM 641 C CA . SER A 1 80 ? 14.742 -5.232 3.466 1.00 86.38 80 SER A CA 1
ATOM 642 C C . SER A 1 80 ? 13.495 -4.679 4.162 1.00 86.38 80 SER A C 1
ATOM 644 O O . SER A 1 80 ? 13.426 -4.706 5.386 1.00 86.38 80 SER A O 1
ATOM 646 N N . GLY A 1 81 ? 12.524 -4.167 3.400 1.00 78.38 81 GLY A N 1
ATOM 647 C CA . GLY A 1 81 ? 11.237 -3.697 3.909 1.00 78.38 81 GLY A CA 1
ATOM 648 C C . GLY A 1 81 ? 10.205 -4.806 4.146 1.00 78.38 81 GLY A C 1
ATOM 649 O O . GLY A 1 81 ? 9.095 -4.516 4.586 1.00 78.38 81 GLY A O 1
ATOM 650 N N . VAL A 1 82 ? 10.530 -6.067 3.842 1.00 74.12 82 VAL A N 1
ATOM 651 C CA . VAL A 1 82 ? 9.621 -7.213 3.967 1.00 74.12 82 VAL A CA 1
ATOM 652 C C . VAL A 1 82 ? 10.316 -8.319 4.758 1.00 74.12 82 VAL A C 1
ATOM 654 O O . VAL A 1 82 ? 11.422 -8.732 4.421 1.00 74.12 82 VAL A O 1
ATOM 657 N N . SER A 1 83 ? 9.682 -8.820 5.818 1.00 70.62 83 SER A N 1
ATOM 658 C CA . SER A 1 83 ? 10.219 -9.971 6.557 1.00 70.62 83 SER A CA 1
ATOM 659 C C . SER A 1 83 ? 10.274 -11.243 5.707 1.00 70.62 83 SER A C 1
ATOM 661 O O . SER A 1 83 ? 9.459 -11.459 4.809 1.00 70.62 83 SER A O 1
ATOM 663 N N . GLU A 1 84 ? 11.237 -12.107 6.029 1.00 71.38 84 GLU A N 1
ATOM 664 C CA . GLU A 1 84 ? 11.532 -13.347 5.300 1.00 71.38 84 GLU A CA 1
ATOM 665 C C . GLU A 1 84 ? 10.297 -14.253 5.150 1.00 71.38 84 GLU A C 1
ATOM 667 O O . GLU A 1 84 ? 9.975 -14.658 4.034 1.00 71.38 84 GLU A O 1
ATOM 672 N N . ASP A 1 85 ? 9.521 -14.432 6.226 1.00 70.00 85 ASP A N 1
ATOM 673 C CA . ASP A 1 85 ? 8.284 -15.233 6.242 1.00 70.00 85 ASP A CA 1
ATOM 674 C C . ASP A 1 85 ? 7.227 -14.773 5.214 1.00 70.00 85 ASP A C 1
ATOM 676 O O . ASP A 1 85 ? 6.395 -15.569 4.766 1.00 70.00 85 ASP A O 1
ATOM 680 N N . TYR A 1 86 ? 7.229 -13.484 4.851 1.00 73.25 86 TYR A N 1
ATOM 681 C CA . TYR A 1 86 ? 6.303 -12.916 3.865 1.00 73.25 86 TYR A CA 1
ATOM 682 C C . TYR A 1 86 ? 6.867 -12.927 2.455 1.00 73.25 86 TYR A C 1
ATOM 684 O O . TYR A 1 86 ? 6.086 -13.044 1.509 1.00 73.25 86 TYR A O 1
ATOM 692 N N . LEU A 1 87 ? 8.191 -12.819 2.300 1.00 76.00 87 LEU A N 1
ATOM 693 C CA . LEU A 1 87 ? 8.823 -12.923 0.987 1.00 76.00 87 LEU A CA 1
ATOM 694 C C . LEU A 1 87 ? 8.418 -14.249 0.329 1.00 76.00 87 LEU A C 1
ATOM 696 O O . LEU A 1 87 ? 7.962 -14.241 -0.807 1.00 76.00 87 LEU A O 1
ATOM 700 N N . GLU A 1 88 ? 8.431 -15.356 1.071 1.00 74.12 88 GLU A N 1
ATOM 701 C CA . GLU A 1 88 ? 8.052 -16.683 0.556 1.00 74.12 88 GLU A CA 1
ATOM 702 C C . GLU A 1 88 ? 6.583 -16.823 0.115 1.00 74.12 88 GLU A C 1
ATOM 704 O O . GLU A 1 88 ? 6.222 -17.776 -0.578 1.00 74.12 88 GLU A O 1
ATOM 709 N N . GLN A 1 89 ? 5.718 -15.880 0.493 1.00 75.12 89 GLN A N 1
ATOM 710 C CA . GLN A 1 89 ? 4.276 -15.922 0.218 1.00 75.12 89 GLN A CA 1
ATOM 711 C C . GLN A 1 89 ? 3.823 -14.860 -0.788 1.00 75.12 89 GLN A C 1
ATOM 713 O O . GLN A 1 89 ? 2.632 -14.749 -1.092 1.00 75.12 89 GLN A O 1
ATOM 718 N N . GLN A 1 90 ? 4.756 -14.071 -1.311 1.00 80.50 90 GLN A N 1
ATOM 719 C CA . GLN A 1 90 ? 4.480 -12.915 -2.151 1.00 80.50 90 GLN A CA 1
ATOM 720 C C . GLN A 1 90 ? 5.244 -12.999 -3.474 1.00 80.50 90 GLN A C 1
ATOM 722 O O . GLN A 1 90 ? 6.099 -13.850 -3.699 1.00 80.50 90 GLN A O 1
ATOM 727 N N . THR A 1 91 ? 4.895 -12.103 -4.391 1.00 87.31 91 THR A N 1
ATOM 728 C CA . THR A 1 91 ? 5.495 -12.042 -5.730 1.00 87.31 91 THR A CA 1
ATOM 729 C C . THR A 1 91 ? 6.307 -10.758 -5.892 1.00 87.31 91 THR A C 1
ATOM 731 O O . THR A 1 91 ? 5.947 -9.745 -5.285 1.00 87.31 91 THR A O 1
ATOM 734 N N . PRO A 1 92 ? 7.329 -10.730 -6.765 1.00 90.25 92 PRO A N 1
ATOM 735 C CA . PRO A 1 92 ? 8.081 -9.511 -7.052 1.00 90.25 92 PRO A CA 1
ATOM 736 C C . PRO A 1 92 ? 7.192 -8.340 -7.476 1.00 90.25 92 PRO A C 1
ATOM 738 O O . PRO A 1 92 ? 7.437 -7.203 -7.074 1.00 90.25 92 PRO A O 1
ATOM 741 N N . ARG A 1 93 ? 6.128 -8.612 -8.247 1.00 91.12 93 ARG A N 1
ATOM 742 C CA . ARG A 1 93 ? 5.136 -7.599 -8.632 1.00 91.12 93 ARG A CA 1
ATOM 743 C C . ARG A 1 93 ? 4.502 -6.947 -7.417 1.00 91.12 93 ARG A C 1
ATOM 745 O O . ARG A 1 93 ? 4.469 -5.725 -7.344 1.00 91.12 93 ARG A O 1
ATOM 752 N N . TYR A 1 94 ? 4.077 -7.744 -6.446 1.00 87.19 94 TYR A N 1
ATOM 753 C CA . TYR A 1 94 ? 3.477 -7.214 -5.230 1.00 87.19 94 TYR A CA 1
ATOM 754 C C . TYR A 1 94 ? 4.421 -6.314 -4.448 1.00 87.19 94 TYR A C 1
ATOM 756 O O . TYR A 1 94 ? 4.013 -5.249 -3.991 1.00 87.19 94 TYR A O 1
ATOM 764 N N . TRP A 1 95 ? 5.687 -6.710 -4.318 1.00 88.88 95 TRP A N 1
ATOM 765 C CA . TRP A 1 95 ? 6.671 -5.911 -3.595 1.00 88.88 95 TRP A CA 1
ATOM 766 C C . TRP A 1 95 ? 6.870 -4.538 -4.239 1.00 88.88 95 TRP A C 1
ATOM 768 O O . TRP A 1 95 ? 6.860 -3.530 -3.535 1.00 88.88 95 TRP A O 1
ATOM 778 N N . VAL A 1 96 ? 6.988 -4.485 -5.570 1.00 92.44 96 VAL A N 1
ATOM 779 C CA . VAL A 1 96 ? 7.154 -3.223 -6.308 1.00 92.44 96 VAL A CA 1
ATOM 780 C C . VAL A 1 96 ? 5.883 -2.375 -6.281 1.00 92.44 96 VAL A C 1
ATOM 782 O O . VAL A 1 96 ? 5.968 -1.170 -6.059 1.00 92.44 96 VAL A O 1
ATOM 785 N N . GLU A 1 97 ? 4.706 -2.972 -6.470 1.00 90.69 97 GLU A N 1
ATOM 786 C CA . GLU A 1 97 ? 3.433 -2.244 -6.403 1.00 90.69 97 GLU A CA 1
ATOM 787 C C . GLU A 1 97 ? 3.214 -1.649 -5.004 1.00 90.69 97 GLU A C 1
ATOM 789 O O . GLU A 1 97 ? 2.888 -0.470 -4.872 1.00 90.69 97 GLU A O 1
ATOM 794 N N . ASN A 1 98 ? 3.476 -2.425 -3.949 1.00 86.38 98 ASN A N 1
ATOM 795 C CA . ASN A 1 98 ? 3.399 -1.959 -2.566 1.00 86.38 98 ASN A CA 1
ATOM 796 C C . ASN A 1 98 ? 4.434 -0.854 -2.280 1.00 86.38 98 ASN A C 1
ATOM 798 O O . ASN A 1 98 ? 4.102 0.136 -1.632 1.00 86.38 98 ASN A O 1
ATOM 802 N N . TRP A 1 99 ? 5.660 -0.973 -2.798 1.00 90.00 99 TRP A N 1
ATOM 803 C CA . TRP A 1 99 ? 6.688 0.070 -2.703 1.00 90.00 99 TRP A CA 1
ATOM 804 C C . TRP A 1 99 ? 6.253 1.384 -3.363 1.00 90.00 99 TRP A C 1
ATOM 806 O O . TRP A 1 99 ? 6.364 2.448 -2.752 1.00 90.00 99 TRP A O 1
ATOM 816 N N . ILE A 1 100 ? 5.701 1.316 -4.580 1.00 92.06 100 ILE A N 1
ATOM 817 C CA . ILE A 1 100 ? 5.155 2.486 -5.279 1.00 92.06 100 ILE A CA 1
ATOM 818 C C . ILE A 1 100 ? 4.060 3.133 -4.438 1.00 92.06 100 ILE A C 1
ATOM 820 O O . ILE A 1 100 ? 4.125 4.333 -4.181 1.00 92.06 100 ILE A O 1
ATOM 824 N N . LYS A 1 101 ? 3.084 2.348 -3.975 1.00 87.00 101 LYS A N 1
ATOM 825 C CA . LYS A 1 101 ? 1.955 2.857 -3.187 1.00 87.00 101 LYS A CA 1
ATOM 826 C C . LYS A 1 101 ? 2.415 3.581 -1.929 1.00 87.00 101 LYS A C 1
ATOM 828 O O . LYS A 1 101 ? 1.950 4.681 -1.652 1.00 87.00 101 LYS A O 1
ATOM 833 N N . GLN A 1 102 ? 3.370 3.006 -1.199 1.00 81.31 102 GLN A N 1
ATOM 834 C CA . GLN A 1 102 ? 3.895 3.612 0.026 1.00 81.31 102 GLN A CA 1
ATOM 835 C C . GLN A 1 102 ? 4.652 4.925 -0.210 1.00 81.31 102 GLN A C 1
ATOM 837 O O . GLN A 1 102 ? 4.651 5.788 0.663 1.00 81.31 102 GLN A O 1
ATOM 842 N N . LEU A 1 103 ? 5.323 5.081 -1.353 1.00 86.50 103 LEU A N 1
ATOM 843 C CA . LEU A 1 103 ? 6.116 6.277 -1.644 1.00 86.50 103 LEU A CA 1
ATOM 844 C C . LEU A 1 103 ? 5.331 7.375 -2.369 1.00 86.50 103 LEU A C 1
ATOM 846 O O . LEU A 1 103 ? 5.606 8.561 -2.160 1.00 86.50 103 LEU A O 1
ATOM 850 N N . ALA A 1 104 ? 4.394 6.992 -3.238 1.00 89.25 104 ALA A N 1
ATOM 851 C CA . ALA A 1 104 ? 3.575 7.918 -4.015 1.00 89.25 104 ALA A CA 1
ATOM 852 C C . ALA A 1 104 ? 2.516 8.592 -3.153 1.00 89.25 104 ALA A C 1
ATOM 854 O O . ALA A 1 104 ? 2.191 9.758 -3.384 1.00 89.25 104 ALA A O 1
ATOM 855 N N . ASN A 1 105 ? 2.039 7.881 -2.136 1.00 86.81 105 ASN A N 1
ATOM 856 C CA . ASN A 1 105 ? 0.959 8.346 -1.301 1.00 86.81 105 ASN A CA 1
ATOM 857 C C . ASN A 1 105 ? 1.449 8.728 0.086 1.00 86.81 105 ASN A C 1
ATOM 859 O O . ASN A 1 105 ? 2.230 8.025 0.726 1.00 86.81 105 ASN A O 1
ATOM 863 N N . ARG A 1 106 ? 0.987 9.885 0.551 1.00 85.12 106 ARG A N 1
ATOM 864 C CA . ARG A 1 106 ? 1.314 10.414 1.870 1.00 85.12 106 ARG A CA 1
ATOM 865 C C . ARG A 1 106 ? 0.032 10.836 2.558 1.00 85.12 106 ARG A C 1
ATOM 867 O O . ARG A 1 106 ? -0.855 11.342 1.872 1.00 85.12 106 ARG A O 1
ATOM 874 N N . PRO A 1 107 ? -0.043 10.681 3.887 1.00 86.75 107 PRO A N 1
ATOM 875 C CA . PRO A 1 107 ? -1.139 11.267 4.634 1.00 86.75 107 PRO A CA 1
ATOM 876 C C . PRO A 1 107 ? -1.208 12.782 4.395 1.00 86.75 107 PRO A C 1
ATOM 878 O O . PRO A 1 107 ? -0.180 13.432 4.152 1.00 86.75 107 PRO A O 1
ATOM 881 N N . SER A 1 108 ? -2.407 13.351 4.473 1.00 88.94 108 SER A N 1
ATOM 882 C CA . SER A 1 108 ? -2.635 14.784 4.328 1.00 88.94 108 SER A CA 1
ATOM 883 C C . SER A 1 108 ? -1.880 15.579 5.397 1.00 88.94 108 SER A C 1
ATOM 885 O O . SER A 1 108 ? -1.441 15.060 6.428 1.00 88.94 108 SER A O 1
ATOM 887 N N . SER A 1 109 ? -1.700 16.883 5.175 1.00 89.88 109 SER A N 1
ATOM 888 C CA . SER A 1 109 ? -1.103 17.756 6.194 1.00 89.88 109 SER A CA 1
ATOM 889 C C . SER A 1 109 ? -1.946 17.821 7.468 1.00 89.88 109 SER A C 1
ATOM 891 O O . SER A 1 109 ? -1.390 17.968 8.553 1.00 89.88 109 SER A O 1
ATOM 893 N N . GLU A 1 110 ? -3.269 17.707 7.336 1.00 87.81 110 GLU A N 1
ATOM 894 C CA . GLU A 1 110 ? -4.194 17.687 8.466 1.00 87.81 110 GLU A CA 1
ATOM 895 C C . GLU A 1 110 ? -3.995 16.421 9.296 1.00 87.81 110 GLU A C 1
ATOM 897 O O . GLU A 1 110 ? -3.721 16.514 10.492 1.00 87.81 110 GLU A O 1
ATOM 902 N N . PHE A 1 111 ? -4.026 15.253 8.650 1.00 85.69 111 PHE A N 1
ATOM 903 C CA . PHE A 1 111 ? -3.839 13.979 9.332 1.00 85.69 111 PHE A CA 1
ATOM 904 C C . PHE A 1 111 ? -2.437 13.861 9.932 1.00 85.69 111 PHE A C 1
ATOM 906 O O . PHE A 1 111 ? -2.289 13.480 11.087 1.00 85.69 111 PHE A O 1
ATOM 913 N N . ASN A 1 112 ? -1.397 14.301 9.218 1.00 86.69 112 ASN A N 1
ATOM 914 C CA . ASN A 1 112 ? -0.052 14.394 9.791 1.00 86.69 112 ASN A CA 1
ATOM 915 C C . ASN A 1 112 ? -0.005 15.301 11.022 1.00 86.69 112 ASN A C 1
ATOM 917 O O . ASN A 1 112 ? 0.643 14.956 12.007 1.00 86.69 112 ASN A O 1
ATOM 921 N N . SER A 1 113 ? -0.652 16.469 10.981 1.00 86.56 113 SER A N 1
ATOM 922 C CA . SER A 1 113 ? -0.686 17.365 12.138 1.00 86.56 113 SER A CA 1
ATOM 923 C C . SER A 1 113 ? -1.425 16.727 13.309 1.00 86.56 113 SER A C 1
ATOM 925 O O . SER A 1 113 ? -0.991 16.888 14.444 1.00 86.56 113 SER A O 1
ATOM 927 N N . PHE A 1 114 ? -2.517 16.012 13.044 1.00 83.31 114 PHE A N 1
ATOM 928 C CA . PHE A 1 114 ? -3.251 15.261 14.053 1.00 83.31 114 PHE A CA 1
ATOM 929 C C . PHE A 1 114 ? -2.362 14.193 14.707 1.00 83.31 114 PHE A C 1
ATOM 931 O O . PHE A 1 114 ? -2.199 14.203 15.924 1.00 83.31 114 PHE A O 1
ATOM 938 N N . ILE A 1 115 ? -1.702 13.353 13.902 1.00 81.38 115 ILE A N 1
ATOM 939 C CA . ILE A 1 115 ? -0.800 12.295 14.378 1.00 81.38 115 ILE A CA 1
ATOM 940 C C . ILE A 1 115 ? 0.388 12.869 15.163 1.00 81.38 115 ILE A C 1
ATOM 942 O O . ILE A 1 115 ? 0.730 12.358 16.224 1.00 81.38 115 ILE A O 1
ATOM 946 N N . ASN A 1 116 ? 1.011 13.947 14.680 1.00 80.50 116 ASN A N 1
ATOM 947 C CA . ASN A 1 116 ? 2.182 14.546 15.333 1.00 80.50 116 ASN A CA 1
ATOM 948 C C . ASN A 1 116 ? 1.854 15.255 16.653 1.00 80.50 116 ASN A C 1
ATOM 950 O O . ASN A 1 116 ? 2.752 15.464 17.466 1.00 80.50 116 ASN A O 1
ATOM 954 N N . ASN A 1 117 ? 0.595 15.647 16.854 1.00 81.62 117 ASN A N 1
ATOM 955 C CA . ASN A 1 117 ? 0.131 16.253 18.099 1.00 81.62 117 ASN A CA 1
ATOM 956 C C . ASN A 1 117 ? -0.308 15.210 19.140 1.00 81.62 117 ASN A C 1
ATOM 958 O O . ASN A 1 117 ? -0.536 15.580 20.291 1.00 81.62 117 ASN A O 1
ATOM 962 N N . ALA A 1 118 ? -0.436 13.938 18.754 1.00 73.81 118 ALA A N 1
ATOM 963 C CA . ALA A 1 118 ? -0.749 12.847 19.667 1.00 73.81 118 ALA A CA 1
ATOM 964 C C . ALA A 1 118 ? 0.487 12.409 20.461 1.00 73.81 118 ALA A C 1
ATOM 966 O O . ALA A 1 118 ? 1.611 12.436 19.945 1.00 73.81 118 ALA A O 1
ATOM 967 N N . ASN A 1 119 ? 0.297 11.964 21.706 1.00 69.06 119 ASN A N 1
ATOM 968 C CA . ASN A 1 119 ? 1.403 11.370 22.444 1.00 69.06 119 ASN A CA 1
ATOM 969 C C . ASN A 1 119 ? 1.742 9.988 21.870 1.00 69.06 119 ASN A C 1
ATOM 971 O O . ASN A 1 119 ? 0.911 9.294 21.279 1.00 69.06 119 ASN A O 1
ATOM 975 N N . LEU A 1 120 ? 2.996 9.571 22.053 1.00 65.75 120 LEU A N 1
ATOM 976 C CA . LEU A 1 120 ? 3.416 8.220 21.692 1.00 65.75 120 LEU A CA 1
ATOM 977 C C . LEU A 1 120 ? 2.575 7.191 22.452 1.00 65.75 120 LEU A C 1
ATOM 979 O O . LEU A 1 120 ? 2.379 7.334 23.657 1.00 65.75 120 LEU A O 1
ATOM 983 N N . ASN A 1 121 ? 2.165 6.131 21.752 1.00 63.78 121 ASN A N 1
ATOM 984 C CA . ASN A 1 121 ? 1.405 5.014 22.310 1.00 63.78 121 ASN A CA 1
ATOM 985 C C . ASN A 1 121 ? 0.029 5.411 22.883 1.00 63.78 121 ASN A C 1
ATOM 987 O O . ASN A 1 121 ? -0.518 4.692 23.709 1.00 63.78 121 ASN A O 1
ATOM 991 N N . GLU A 1 122 ? -0.552 6.527 22.451 1.00 66.94 122 GLU A N 1
ATOM 992 C CA . GLU A 1 122 ? -1.889 6.951 22.873 1.00 66.94 122 GLU A CA 1
ATOM 993 C C . GLU A 1 122 ? -2.960 6.416 21.907 1.00 66.94 122 GLU A C 1
ATOM 995 O O . GLU A 1 122 ? -2.733 6.309 20.695 1.00 66.94 122 GLU A O 1
ATOM 1000 N N . LEU A 1 123 ? -4.134 6.049 22.433 1.00 69.06 123 LEU A N 1
ATOM 1001 C CA . LEU A 1 123 ? -5.314 5.867 21.596 1.00 69.06 123 LEU A CA 1
ATOM 1002 C C . LEU A 1 123 ? -5.938 7.240 21.358 1.00 69.06 123 LEU A C 1
ATOM 1004 O O . LEU A 1 123 ? -6.351 7.927 22.289 1.00 69.06 123 LEU A O 1
ATOM 1008 N N . ILE A 1 124 ? -6.042 7.628 20.096 1.00 71.38 124 ILE A N 1
ATOM 1009 C CA . ILE A 1 124 ? -6.604 8.917 19.715 1.00 71.38 124 ILE A CA 1
ATOM 1010 C C . ILE A 1 124 ? -7.833 8.710 18.846 1.00 71.38 124 ILE A C 1
ATOM 1012 O O . ILE A 1 124 ? -7.874 7.855 17.960 1.00 71.38 124 ILE A O 1
ATOM 1016 N N . ASN A 1 125 ? -8.854 9.520 19.091 1.00 74.44 125 ASN A N 1
ATOM 1017 C CA . ASN A 1 125 ? -10.046 9.527 18.261 1.00 74.44 125 ASN A CA 1
ATOM 1018 C C . ASN A 1 125 ? -9.858 10.554 17.150 1.00 74.44 125 ASN A C 1
ATOM 1020 O O . ASN A 1 125 ? -9.754 11.751 17.421 1.00 74.44 125 ASN A O 1
ATOM 1024 N N . TYR A 1 126 ? -9.816 10.083 15.904 1.00 73.44 126 TYR A N 1
ATOM 1025 C CA . TYR A 1 126 ? -9.909 10.966 14.750 1.00 73.44 126 TYR A CA 1
ATOM 1026 C C . TYR A 1 126 ? -11.386 11.119 14.389 1.00 73.44 126 TYR A C 1
ATOM 1028 O O . TYR A 1 126 ? -12.011 10.211 13.837 1.00 73.44 126 TYR A O 1
ATOM 1036 N N . GLU A 1 127 ? -11.973 12.250 14.773 1.00 67.81 127 GLU A N 1
ATOM 1037 C CA . GLU A 1 127 ? -13.362 12.560 14.447 1.00 67.81 127 GLU A CA 1
ATOM 1038 C C . GLU A 1 127 ? -13.466 13.006 12.985 1.00 67.81 127 GLU A C 1
ATOM 1040 O O . GLU A 1 127 ? -13.201 14.158 12.649 1.00 67.81 127 GLU A O 1
ATOM 1045 N N . HIS A 1 128 ? -13.882 12.089 12.112 1.00 66.12 128 HIS A N 1
ATOM 1046 C CA . HIS A 1 128 ? -14.268 12.406 10.741 1.00 66.12 128 HIS A CA 1
ATOM 1047 C C . HIS A 1 128 ? -15.789 12.296 10.575 1.00 66.12 128 HIS A C 1
ATOM 1049 O O . HIS A 1 128 ? -16.437 11.469 11.218 1.00 66.12 128 HIS A O 1
ATOM 1055 N N . ALA A 1 129 ? -16.366 13.105 9.678 1.00 57.72 129 ALA A N 1
ATOM 1056 C CA . ALA A 1 129 ? -17.817 13.207 9.481 1.00 57.72 129 ALA A CA 1
ATOM 1057 C C . ALA A 1 129 ? -18.503 11.866 9.161 1.00 57.72 129 ALA A C 1
ATOM 1059 O O . ALA A 1 129 ? -19.699 11.714 9.409 1.00 57.72 129 ALA A O 1
ATOM 1060 N N . LEU A 1 130 ? -17.756 10.910 8.601 1.00 52.41 130 LEU A N 1
ATOM 1061 C CA . LEU A 1 130 ? -18.266 9.589 8.246 1.00 52.41 130 LEU A CA 1
ATOM 1062 C C . LEU A 1 130 ? -18.098 8.564 9.374 1.00 52.41 130 LEU A C 1
ATOM 1064 O O . LEU A 1 130 ? -19.021 7.783 9.598 1.00 52.41 130 LEU A O 1
ATOM 1068 N N . HIS A 1 131 ? -16.983 8.579 10.116 1.00 57.75 131 HIS A N 1
ATOM 1069 C CA . HIS A 1 131 ? -16.689 7.563 11.130 1.00 57.75 131 HIS A CA 1
ATOM 1070 C C . HIS A 1 131 ? -15.798 8.103 12.266 1.00 57.75 131 HIS A C 1
ATOM 1072 O O . HIS A 1 131 ? -14.618 8.363 12.027 1.00 57.75 131 HIS A O 1
ATOM 1078 N N . PRO A 1 132 ? -16.294 8.198 13.516 1.00 64.31 132 PRO A N 1
ATOM 1079 C CA . PRO A 1 132 ? -15.439 8.375 14.685 1.00 64.31 132 PRO A CA 1
ATOM 1080 C C . PRO A 1 132 ? -14.808 7.020 15.036 1.00 64.31 132 PRO A C 1
ATOM 1082 O O . PRO A 1 132 ? -15.348 6.259 15.840 1.00 64.31 132 PRO A O 1
ATOM 1085 N N . THR A 1 133 ? -13.701 6.678 14.372 1.00 67.69 133 THR A N 1
ATOM 1086 C CA . THR A 1 133 ? -12.991 5.411 14.615 1.00 67.69 133 THR A CA 1
ATOM 1087 C C . THR A 1 133 ? -11.753 5.676 15.470 1.00 67.69 133 THR A C 1
ATOM 1089 O O . THR A 1 133 ? -10.926 6.503 15.077 1.00 67.69 133 THR A O 1
ATOM 1092 N N . PRO A 1 134 ? -11.587 4.989 16.613 1.00 70.44 134 PRO A N 1
ATOM 1093 C CA . PRO A 1 134 ? -10.358 5.076 17.388 1.00 70.44 134 PRO A CA 1
ATOM 1094 C C . PRO A 1 134 ? -9.157 4.572 16.579 1.00 70.44 134 PRO A C 1
ATOM 1096 O O . PRO A 1 134 ? -9.189 3.479 16.002 1.00 70.44 134 PRO A O 1
ATOM 1099 N N . ILE A 1 135 ? -8.081 5.356 16.567 1.00 70.12 135 ILE A N 1
ATOM 1100 C CA . ILE A 1 135 ? -6.795 4.986 15.978 1.00 70.12 135 ILE A CA 1
ATOM 1101 C C . ILE A 1 135 ? -5.792 4.831 17.109 1.00 70.12 135 ILE A C 1
ATOM 1103 O O . ILE A 1 135 ? -5.599 5.737 17.917 1.00 70.12 135 ILE A O 1
ATOM 1107 N N . HIS A 1 136 ? -5.104 3.698 17.136 1.00 69.81 136 HIS A N 1
ATOM 1108 C CA . HIS A 1 136 ? -3.908 3.553 17.940 1.00 69.81 136 HIS A CA 1
ATOM 1109 C C . HIS A 1 136 ? -2.678 3.815 17.072 1.00 69.81 136 HIS A C 1
ATOM 1111 O O . HIS A 1 136 ? -2.455 3.147 16.056 1.00 69.81 136 HIS A O 1
ATOM 1117 N N . VAL A 1 137 ? -1.877 4.804 17.461 1.00 60.28 137 VAL A N 1
ATOM 1118 C CA . VAL A 1 137 ? -0.696 5.203 16.696 1.00 60.28 137 VAL A CA 1
ATOM 1119 C C . VAL A 1 137 ? 0.542 4.587 17.316 1.00 60.28 137 VAL A C 1
ATOM 1121 O O . VAL A 1 137 ? 0.912 4.895 18.450 1.00 60.28 137 VAL A O 1
ATOM 1124 N N . VAL A 1 138 ? 1.249 3.790 16.521 1.00 59.53 138 VAL A N 1
ATOM 1125 C CA . VAL A 1 138 ? 2.591 3.342 16.870 1.00 59.53 138 VAL A CA 1
ATOM 1126 C C . VAL A 1 138 ? 3.575 4.196 16.068 1.00 59.53 138 VAL A C 1
ATOM 1128 O O . VAL A 1 138 ? 4.056 3.814 15.009 1.00 59.53 138 VAL A O 1
ATOM 1131 N N . ASN A 1 139 ? 3.866 5.408 16.554 1.00 52.38 139 ASN A N 1
ATOM 1132 C CA . ASN A 1 139 ? 4.729 6.381 15.853 1.00 52.38 139 ASN A CA 1
ATOM 1133 C C . ASN A 1 139 ? 6.236 6.027 15.919 1.00 52.38 139 ASN A C 1
ATOM 1135 O O . ASN A 1 139 ? 7.117 6.864 15.735 1.00 52.38 139 ASN A O 1
ATOM 1139 N N . LYS A 1 140 ? 6.548 4.775 16.241 1.00 54.53 140 LYS A N 1
ATOM 1140 C CA . LYS A 1 140 ? 7.877 4.169 16.186 1.00 54.53 140 LYS A CA 1
ATOM 1141 C C . LYS A 1 140 ? 7.693 2.692 15.862 1.00 54.53 140 LYS A C 1
ATOM 1143 O O . LYS A 1 140 ? 6.629 2.137 16.110 1.00 54.53 140 LYS A O 1
ATOM 1148 N N . GLU A 1 141 ? 8.726 2.034 15.361 1.00 56.03 141 GLU A N 1
ATOM 1149 C CA . GLU A 1 141 ? 8.713 0.574 15.325 1.00 56.03 141 GLU A CA 1
ATOM 1150 C C . GLU A 1 141 ? 8.584 0.059 16.775 1.00 56.03 141 GLU A C 1
ATOM 1152 O O . GLU A 1 141 ? 9.403 0.432 17.628 1.00 56.03 141 GLU A O 1
ATOM 1157 N N . PRO A 1 142 ? 7.529 -0.703 17.114 1.00 56.84 142 PRO A N 1
ATOM 1158 C CA . PRO A 1 142 ? 7.347 -1.166 18.481 1.00 56.84 142 PRO A CA 1
ATOM 1159 C C . PRO A 1 142 ? 8.475 -2.148 18.795 1.00 56.84 142 PRO A C 1
ATOM 1161 O O . PRO A 1 142 ? 8.715 -3.077 18.027 1.00 56.84 142 PRO A O 1
ATOM 1164 N N . VAL A 1 143 ? 9.181 -1.975 19.912 1.00 63.78 143 VAL A N 1
ATOM 1165 C CA . VAL A 1 143 ? 10.283 -2.885 20.271 1.00 63.78 143 VAL A CA 1
ATOM 1166 C C . VAL A 1 143 ? 9.742 -4.110 21.004 1.00 63.78 143 VAL A C 1
ATOM 1168 O O . VAL A 1 143 ? 8.652 -4.073 21.580 1.00 63.78 143 VAL A O 1
ATOM 1171 N N . ASN A 1 144 ? 10.486 -5.219 20.977 1.00 60.47 144 ASN A N 1
ATOM 1172 C CA . ASN A 1 144 ? 10.119 -6.423 21.726 1.00 60.47 144 ASN A CA 1
ATOM 1173 C C . ASN A 1 144 ? 9.920 -6.088 23.212 1.00 60.47 144 ASN A C 1
ATOM 1175 O O . ASN A 1 144 ? 10.850 -5.630 23.874 1.00 60.47 144 ASN A O 1
ATOM 1179 N N . GLY A 1 145 ? 8.715 -6.349 23.729 1.00 62.50 145 GLY A N 1
ATOM 1180 C CA . GLY A 1 145 ? 8.325 -6.030 25.107 1.00 62.50 145 GLY A CA 1
ATOM 1181 C C . GLY A 1 145 ? 7.296 -4.903 25.244 1.00 62.50 145 GLY A C 1
ATOM 1182 O O . GLY A 1 145 ? 6.611 -4.873 26.266 1.00 62.50 145 GLY A O 1
ATOM 1183 N N . ASP A 1 146 ? 7.104 -4.070 24.212 1.00 65.75 146 ASP A N 1
ATOM 1184 C CA . ASP A 1 146 ? 6.076 -3.009 24.206 1.00 65.75 146 ASP A CA 1
ATOM 1185 C C . ASP A 1 146 ? 4.644 -3.605 24.245 1.00 65.75 146 ASP A C 1
ATOM 1187 O O . ASP A 1 146 ? 3.698 -2.946 24.668 1.00 65.75 146 ASP A O 1
ATOM 1191 N N . ASP A 1 147 ? 4.470 -4.886 23.881 1.00 64.81 147 ASP A N 1
ATOM 1192 C CA . ASP A 1 147 ? 3.164 -5.553 23.730 1.00 64.81 147 ASP A CA 1
ATOM 1193 C C . ASP A 1 147 ? 2.269 -5.449 24.974 1.00 64.81 147 ASP A C 1
ATOM 1195 O O . ASP A 1 147 ? 1.058 -5.270 24.862 1.00 64.81 147 ASP A O 1
ATOM 1199 N N . ASN A 1 148 ? 2.853 -5.595 26.167 1.00 65.50 148 ASN A N 1
ATOM 1200 C CA . ASN A 1 148 ? 2.092 -5.596 27.417 1.00 65.50 148 ASN A CA 1
ATOM 1201 C C . ASN A 1 148 ? 1.629 -4.189 27.803 1.00 65.50 148 ASN A C 1
ATOM 1203 O O . ASN A 1 148 ? 0.530 -4.049 28.332 1.00 65.50 148 ASN A O 1
ATOM 1207 N N . GLU A 1 149 ? 2.450 -3.172 27.537 1.00 64.56 149 GLU A N 1
ATOM 1208 C CA . GLU A 1 149 ? 2.121 -1.768 27.789 1.00 64.56 149 GLU A CA 1
ATOM 1209 C C . GLU A 1 149 ? 1.040 -1.298 26.814 1.00 64.56 149 GLU A C 1
ATOM 1211 O O . GLU A 1 149 ? 0.018 -0.762 27.235 1.00 64.56 149 GLU A O 1
ATOM 1216 N N . LEU A 1 150 ? 1.198 -1.617 25.527 1.00 65.94 150 LEU A N 1
ATOM 1217 C CA . LEU A 1 150 ? 0.213 -1.293 24.498 1.00 65.94 150 LEU A CA 1
ATOM 1218 C C . LEU A 1 150 ? -1.115 -2.043 24.713 1.00 65.94 150 LEU A C 1
ATOM 1220 O O . LEU A 1 150 ? -2.191 -1.461 24.576 1.00 65.94 150 LEU A O 1
ATOM 1224 N N . ARG A 1 151 ? -1.069 -3.319 25.127 1.00 64.56 151 ARG A N 1
ATOM 1225 C CA . ARG A 1 151 ? -2.279 -4.066 25.506 1.00 64.56 151 ARG A CA 1
ATOM 1226 C C . ARG A 1 151 ? -2.957 -3.452 26.731 1.00 64.56 151 ARG A C 1
ATOM 1228 O O . ARG A 1 151 ? -4.181 -3.367 26.757 1.00 64.56 151 ARG A O 1
ATOM 1235 N N . LEU A 1 152 ? -2.185 -3.027 27.733 1.00 65.50 152 LEU A N 1
ATOM 1236 C CA . LEU A 1 152 ? -2.726 -2.382 28.928 1.00 65.50 152 LEU A CA 1
ATOM 1237 C C . LEU A 1 152 ? -3.408 -1.050 28.584 1.00 65.50 152 LEU A C 1
ATOM 1239 O O . LEU A 1 152 ? -4.493 -0.792 29.098 1.00 65.50 152 LEU A O 1
ATOM 1243 N N . LEU A 1 153 ? -2.831 -0.244 27.691 1.00 63.50 153 LEU A N 1
ATOM 1244 C CA . LEU A 1 153 ? -3.435 1.000 27.196 1.00 63.50 153 LEU A CA 1
ATOM 1245 C C . LEU A 1 153 ? -4.808 0.744 26.560 1.00 63.50 153 LEU A C 1
ATOM 1247 O O . LEU A 1 153 ? -5.802 1.331 26.984 1.00 63.50 153 LEU A O 1
ATOM 1251 N N . LEU A 1 154 ? -4.901 -0.226 25.645 1.00 63.62 154 LEU A N 1
ATOM 1252 C CA . LEU A 1 154 ? -6.183 -0.614 25.045 1.00 63.62 154 LEU A CA 1
ATOM 1253 C C . LEU A 1 154 ? -7.184 -1.139 26.079 1.00 63.62 154 LEU A C 1
ATOM 1255 O O . LEU A 1 154 ? -8.358 -0.781 26.042 1.00 63.62 154 LEU A O 1
ATOM 1259 N N . GLN A 1 155 ? -6.742 -1.961 27.031 1.00 63.09 155 GLN A N 1
ATOM 1260 C CA . GLN A 1 155 ? -7.616 -2.478 28.088 1.00 63.09 155 GLN A CA 1
ATOM 1261 C C . GLN A 1 155 ? -8.114 -1.373 29.030 1.00 63.09 155 GLN A C 1
ATOM 1263 O O . GLN A 1 155 ? -9.225 -1.463 29.548 1.00 63.09 155 GLN A O 1
ATOM 1268 N N . THR A 1 156 ? -7.320 -0.324 29.243 1.00 61.19 156 THR A N 1
ATOM 1269 C CA . THR A 1 156 ? -7.671 0.768 30.160 1.00 61.19 156 THR A CA 1
ATOM 1270 C C . THR A 1 156 ? -8.596 1.788 29.496 1.00 61.19 156 THR A C 1
ATOM 1272 O O . THR A 1 156 ? -9.529 2.257 30.145 1.00 61.19 156 THR A O 1
ATOM 1275 N N . GLU A 1 157 ? -8.389 2.091 28.210 1.00 61.34 157 GLU A N 1
ATOM 1276 C CA . GLU A 1 157 ? -9.156 3.117 27.485 1.00 61.34 157 GLU A CA 1
ATOM 1277 C C . GLU A 1 157 ? -10.357 2.556 26.701 1.00 61.34 157 GLU A C 1
ATOM 1279 O O . GLU A 1 157 ? -11.423 3.169 26.708 1.00 61.34 157 GLU A O 1
ATOM 1284 N N . LEU A 1 158 ? -10.242 1.368 26.091 1.00 59.09 158 LEU A N 1
ATOM 1285 C CA . LEU A 1 158 ? -11.340 0.691 25.370 1.00 59.09 158 LEU A CA 1
ATOM 1286 C C . LEU A 1 158 ? -11.976 -0.441 26.182 1.00 59.09 158 LEU A C 1
ATOM 1288 O O . LEU A 1 158 ? -13.191 -0.635 26.127 1.00 59.09 158 LEU A O 1
ATOM 1292 N N . GLY A 1 159 ? -11.176 -1.180 26.957 1.00 50.78 159 GLY A N 1
ATOM 1293 C CA . GLY A 1 159 ? -11.624 -2.352 27.723 1.00 50.78 159 GLY A CA 1
ATOM 1294 C C . GLY A 1 159 ? -12.583 -2.042 28.880 1.00 50.78 159 GLY A C 1
ATOM 1295 O O . GLY A 1 159 ? -13.214 -2.954 29.408 1.00 50.78 159 GLY A O 1
ATOM 1296 N N . GLN A 1 160 ? -12.766 -0.769 29.250 1.00 51.34 160 GLN A N 1
ATOM 1297 C CA . GLN A 1 160 ? -13.856 -0.373 30.152 1.00 51.34 160 GLN A CA 1
ATOM 1298 C C . GLN A 1 160 ? -15.219 -0.255 29.443 1.00 51.34 160 GLN A C 1
ATOM 1300 O O . GLN A 1 160 ? -16.246 -0.263 30.121 1.00 51.34 160 GLN A O 1
ATOM 1305 N N . GLN A 1 161 ? -15.254 -0.153 28.107 1.00 51.41 161 GLN A N 1
ATOM 1306 C CA . GLN A 1 161 ? -16.484 0.051 27.326 1.00 51.41 161 GLN A CA 1
ATOM 1307 C C . GLN A 1 161 ? -16.855 -1.126 26.406 1.00 51.41 161 GLN A C 1
ATOM 1309 O O . GLN A 1 161 ? -18.030 -1.260 26.061 1.00 51.41 161 GLN A O 1
ATOM 1314 N N . ALA A 1 162 ? -15.903 -1.988 26.035 1.00 55.28 162 ALA A N 1
ATOM 1315 C CA . ALA A 1 162 ? -16.121 -3.127 25.142 1.00 55.28 162 ALA A CA 1
ATOM 1316 C C . ALA A 1 162 ? -15.520 -4.429 25.701 1.00 55.28 162 ALA A C 1
ATOM 1318 O O . ALA A 1 162 ? -14.466 -4.418 26.334 1.00 55.28 162 ALA A O 1
ATOM 1319 N N . ASP A 1 163 ? -16.178 -5.561 25.434 1.00 65.75 163 ASP A N 1
ATOM 1320 C CA . ASP A 1 163 ? -15.605 -6.890 25.678 1.00 65.75 163 ASP A CA 1
ATOM 1321 C C . ASP A 1 163 ? -14.425 -7.100 24.715 1.00 65.75 163 ASP A C 1
ATOM 1323 O O . ASP A 1 163 ? -14.585 -6.943 23.504 1.00 65.75 163 ASP A O 1
ATOM 1327 N N . GLU A 1 164 ? -13.248 -7.469 25.228 1.00 65.88 164 GLU A N 1
ATOM 1328 C CA . GLU A 1 164 ? -12.045 -7.733 24.422 1.00 65.88 164 GLU A CA 1
ATOM 1329 C C . GLU A 1 164 ? -12.322 -8.758 23.306 1.00 65.88 164 GLU A C 1
ATOM 1331 O O . GLU A 1 164 ? -11.747 -8.661 22.224 1.00 65.88 164 GLU A O 1
ATOM 1336 N N . SER A 1 165 ? -13.283 -9.673 23.508 1.00 70.19 165 SER A N 1
ATOM 1337 C CA . SER A 1 165 ? -13.720 -10.651 22.498 1.00 70.19 165 SER A CA 1
ATOM 1338 C C . SER A 1 165 ? -14.392 -10.040 21.253 1.00 70.19 165 SER A C 1
ATOM 1340 O O . SER A 1 165 ? -14.589 -10.728 20.249 1.00 70.19 165 SER A O 1
ATOM 1342 N N . THR A 1 166 ? -14.734 -8.752 21.308 1.00 73.44 166 THR A N 1
ATOM 1343 C CA . THR A 1 166 ? -15.391 -7.986 20.236 1.00 73.44 166 THR A CA 1
ATOM 1344 C C . THR A 1 166 ? -14.472 -6.956 19.579 1.00 73.44 166 THR A C 1
ATOM 1346 O O . THR A 1 166 ? -14.907 -6.239 18.676 1.00 73.44 166 THR A O 1
ATOM 1349 N N . LEU A 1 167 ? -13.205 -6.884 19.997 1.00 76.12 167 LEU A N 1
ATOM 1350 C CA . LEU A 1 167 ? -12.216 -5.967 19.438 1.00 76.12 167 LEU A CA 1
ATOM 1351 C C . LEU A 1 167 ? -11.370 -6.645 18.359 1.00 76.12 167 LEU A C 1
ATOM 1353 O O . LEU A 1 167 ? -10.873 -7.759 18.523 1.00 76.12 167 LEU A O 1
ATOM 1357 N N . PHE A 1 168 ? -11.194 -5.936 17.250 1.00 79.38 168 PHE A N 1
ATOM 1358 C CA . PHE A 1 168 ? -10.421 -6.375 16.099 1.00 79.38 168 PHE A CA 1
ATOM 1359 C C . PHE A 1 168 ? -9.497 -5.260 15.622 1.00 79.38 168 PHE A C 1
ATOM 1361 O O . PHE A 1 168 ? -9.819 -4.083 15.733 1.00 79.38 168 PHE A O 1
ATOM 1368 N N . TYR A 1 169 ? -8.353 -5.630 15.061 1.00 79.69 169 TYR A N 1
ATOM 1369 C CA . TYR A 1 169 ? -7.255 -4.708 14.800 1.00 79.69 169 TYR A CA 1
ATOM 1370 C C . TYR A 1 169 ? -6.777 -4.827 13.355 1.00 79.69 169 TYR A C 1
ATOM 1372 O O . TYR A 1 169 ? -6.509 -5.934 12.879 1.00 79.69 169 TYR A O 1
ATOM 1380 N N . HIS A 1 170 ? -6.635 -3.698 12.668 1.00 84.81 170 HIS A N 1
ATOM 1381 C CA . HIS A 1 170 ? -6.041 -3.631 11.334 1.00 84.81 170 HIS A CA 1
ATOM 1382 C C . HIS A 1 170 ? -4.787 -2.767 11.353 1.00 84.81 170 HIS A C 1
ATOM 1384 O O . HIS A 1 170 ? -4.851 -1.607 11.748 1.00 84.81 170 HIS A O 1
ATOM 1390 N N . THR A 1 171 ? -3.669 -3.315 10.887 1.00 83.00 171 THR A N 1
ATOM 1391 C CA . THR A 1 171 ? -2.388 -2.606 10.833 1.00 83.00 171 THR A CA 1
ATOM 1392 C C . THR A 1 171 ? -2.096 -2.154 9.410 1.00 83.00 171 THR A C 1
ATOM 1394 O O . THR A 1 171 ? -2.095 -2.967 8.488 1.00 83.00 171 THR A O 1
ATOM 1397 N N . THR A 1 172 ? -1.802 -0.868 9.239 1.00 83.75 172 THR A N 1
ATOM 1398 C CA . THR A 1 172 ? -1.447 -0.260 7.949 1.00 83.75 172 THR A CA 1
ATOM 1399 C C . THR A 1 172 ? -0.504 0.936 8.156 1.00 83.75 172 THR A C 1
ATOM 1401 O O . THR A 1 172 ? -0.091 1.207 9.281 1.00 83.75 172 THR A O 1
ATOM 1404 N N . ASN A 1 173 ? -0.099 1.632 7.092 1.00 83.44 173 ASN A N 1
ATOM 1405 C CA . ASN A 1 173 ? 0.659 2.887 7.200 1.00 83.44 173 ASN A CA 1
ATOM 1406 C C . ASN A 1 173 ? -0.282 4.088 7.441 1.00 83.44 173 ASN A C 1
ATOM 1408 O O . ASN A 1 173 ? -1.496 3.970 7.285 1.00 83.44 173 ASN A O 1
ATOM 1412 N N . LEU A 1 174 ? 0.258 5.259 7.804 1.00 84.56 174 LEU A N 1
ATOM 1413 C CA . LEU A 1 174 ? -0.569 6.445 8.096 1.00 84.56 174 LEU A CA 1
ATOM 1414 C C . LEU A 1 174 ? -1.499 6.861 6.946 1.00 84.56 174 LEU A C 1
ATOM 1416 O O . LEU A 1 174 ? -2.636 7.239 7.204 1.00 84.56 174 LEU A O 1
ATOM 1420 N N . TRP A 1 175 ? -1.041 6.779 5.693 1.00 86.75 175 TRP A N 1
ATOM 1421 C CA . TRP A 1 175 ? -1.888 7.098 4.538 1.00 86.75 175 TRP A CA 1
ATOM 1422 C C . TRP A 1 175 ? -3.060 6.119 4.403 1.00 86.75 175 TRP A C 1
ATOM 1424 O O . TRP A 1 175 ? -4.201 6.534 4.237 1.00 86.75 175 TRP A O 1
ATOM 1434 N N . GLY A 1 176 ? -2.795 4.817 4.526 1.00 86.00 176 GLY A N 1
ATOM 1435 C CA . GLY A 1 176 ? -3.828 3.789 4.484 1.00 86.00 176 GLY A CA 1
ATOM 1436 C C . GLY A 1 176 ? -4.818 3.937 5.636 1.00 86.00 176 GLY A C 1
ATOM 1437 O O . GLY A 1 176 ? -6.012 3.740 5.439 1.00 86.00 176 GLY A O 1
ATOM 1438 N N . ALA A 1 177 ? -4.342 4.329 6.820 1.00 86.25 177 ALA A N 1
ATOM 1439 C CA . ALA A 1 177 ? -5.210 4.607 7.956 1.00 86.25 177 ALA A CA 1
ATOM 1440 C C . ALA A 1 177 ? -6.127 5.805 7.696 1.00 86.25 177 ALA A C 1
ATOM 1442 O O . ALA A 1 177 ? -7.329 5.692 7.919 1.00 86.25 177 ALA A O 1
ATOM 1443 N N . GLU A 1 178 ? -5.585 6.912 7.183 1.00 86.44 178 GLU A N 1
ATOM 1444 C CA . GLU A 1 178 ? -6.382 8.076 6.795 1.00 86.44 178 GLU A CA 1
ATOM 1445 C C . GLU A 1 178 ? -7.449 7.691 5.768 1.00 86.44 178 GLU A C 1
ATOM 1447 O O . GLU A 1 178 ? -8.630 7.896 6.031 1.00 86.44 178 GLU A O 1
ATOM 1452 N N . ASN A 1 179 ? -7.057 7.053 4.661 1.00 84.25 179 ASN A N 1
ATOM 1453 C CA . ASN A 1 179 ? -7.981 6.652 3.600 1.00 84.25 179 ASN A CA 1
ATOM 1454 C C . ASN A 1 179 ? -9.098 5.732 4.098 1.00 84.25 179 ASN A C 1
ATOM 1456 O O . ASN A 1 179 ? -10.261 5.938 3.765 1.00 84.25 179 ASN A O 1
ATOM 1460 N N . ILE A 1 180 ? -8.777 4.734 4.926 1.00 84.38 180 ILE A N 1
ATOM 1461 C CA . ILE A 1 180 ? -9.797 3.831 5.478 1.00 84.38 180 ILE A CA 1
ATOM 1462 C C . ILE A 1 180 ? -10.832 4.606 6.305 1.00 84.38 180 ILE A C 1
ATOM 1464 O O . ILE A 1 180 ? -12.008 4.245 6.315 1.00 84.38 180 ILE A O 1
ATOM 1468 N N . ILE A 1 181 ? -10.417 5.663 7.001 1.00 80.44 181 ILE A N 1
ATOM 1469 C CA . ILE A 1 181 ? -11.293 6.443 7.882 1.00 80.44 181 ILE A CA 1
ATOM 1470 C C . ILE A 1 181 ? -12.096 7.489 7.104 1.00 80.44 181 ILE A C 1
ATOM 1472 O O . ILE A 1 181 ? -13.266 7.733 7.420 1.00 80.44 181 ILE A O 1
ATOM 1476 N N . THR A 1 182 ? -11.486 8.114 6.099 1.00 79.06 182 THR A N 1
ATOM 1477 C CA . THR A 1 182 ? -12.097 9.204 5.330 1.00 79.06 182 THR A CA 1
ATOM 1478 C C . THR A 1 182 ? -12.921 8.704 4.149 1.00 79.06 182 THR A C 1
ATOM 1480 O O . THR A 1 182 ? -13.962 9.292 3.862 1.00 79.06 182 THR A O 1
ATOM 1483 N N . GLU A 1 183 ? -12.512 7.611 3.504 1.00 79.94 183 GLU A N 1
ATOM 1484 C CA . GLU A 1 183 ? -13.137 7.066 2.289 1.00 79.94 183 GLU A CA 1
ATOM 1485 C C . GLU A 1 183 ? -13.773 5.682 2.504 1.00 79.94 183 GLU A C 1
ATOM 1487 O O . GLU A 1 183 ? -14.612 5.250 1.711 1.00 79.94 183 GLU A O 1
ATOM 1492 N N . GLY A 1 184 ? -13.440 5.007 3.607 1.00 76.69 184 GLY A N 1
ATOM 1493 C CA . GLY A 1 184 ? -13.896 3.650 3.903 1.00 76.69 184 GLY A CA 1
ATOM 1494 C C . GLY A 1 184 ? -12.943 2.572 3.380 1.00 76.69 184 GLY A C 1
ATOM 1495 O O . GLY A 1 184 ? -11.885 2.839 2.816 1.00 76.69 184 GLY A O 1
ATOM 1496 N N . ILE A 1 185 ? -13.306 1.304 3.590 1.00 78.75 185 ILE A N 1
ATOM 1497 C CA . ILE A 1 185 ? -12.497 0.165 3.132 1.00 78.75 185 ILE A CA 1
ATOM 1498 C C . ILE A 1 185 ? -12.703 -0.034 1.626 1.00 78.75 185 ILE A C 1
ATOM 1500 O O . ILE A 1 185 ? -13.755 -0.525 1.206 1.00 78.75 185 ILE A O 1
ATOM 1504 N N . ASP A 1 186 ? -11.679 0.269 0.826 1.00 74.19 186 ASP A N 1
ATOM 1505 C CA . ASP A 1 186 ? -11.660 -0.077 -0.595 1.00 74.19 186 ASP A CA 1
ATOM 1506 C C . ASP A 1 186 ? -11.171 -1.521 -0.813 1.00 74.19 186 ASP A C 1
ATOM 1508 O O . ASP A 1 186 ? -10.003 -1.870 -0.632 1.00 74.19 186 ASP A O 1
ATOM 1512 N N . PHE A 1 187 ? -12.082 -2.397 -1.236 1.00 68.75 187 PHE A N 1
ATOM 1513 C CA . PHE A 1 187 ? -11.747 -3.772 -1.606 1.00 68.75 187 PHE A CA 1
ATOM 1514 C C . PHE A 1 187 ? -11.066 -3.881 -2.981 1.00 68.75 187 PHE A C 1
ATOM 1516 O O . PHE A 1 187 ? -10.493 -4.929 -3.277 1.00 68.75 187 PHE A O 1
ATOM 1523 N N . GLY A 1 188 ? -11.098 -2.843 -3.821 1.00 68.00 188 GLY A N 1
ATOM 1524 C CA . GLY A 1 188 ? -10.299 -2.763 -5.047 1.00 68.00 188 GLY A CA 1
ATOM 1525 C C . GLY A 1 188 ? -8.796 -2.747 -4.761 1.00 68.00 188 GLY A C 1
ATOM 1526 O O . GLY A 1 188 ? -8.021 -3.346 -5.505 1.00 68.00 188 GLY A O 1
ATOM 1527 N N . GLU A 1 189 ? -8.412 -2.180 -3.618 1.00 64.81 189 GLU A N 1
ATOM 1528 C CA . GLU A 1 189 ? -7.038 -2.152 -3.106 1.00 64.81 189 GLU A CA 1
ATOM 1529 C C . GLU A 1 189 ? -6.606 -3.479 -2.454 1.00 64.81 189 GLU A C 1
ATOM 1531 O O . GLU A 1 189 ? -5.420 -3.739 -2.236 1.00 64.81 189 GLU A O 1
ATOM 1536 N N . CYS A 1 190 ? -7.558 -4.371 -2.178 1.00 67.31 190 CYS A N 1
ATOM 1537 C CA . CYS A 1 190 ? -7.289 -5.673 -1.586 1.00 67.31 190 CYS A CA 1
ATOM 1538 C C . CYS A 1 190 ? -6.871 -6.681 -2.679 1.00 67.31 190 CYS A C 1
ATOM 1540 O O . CYS A 1 190 ? -7.633 -7.033 -3.581 1.00 67.31 190 CYS A O 1
ATOM 1542 N N . SER A 1 191 ? -5.653 -7.214 -2.589 1.00 62.44 191 SER A N 1
ATOM 1543 C CA . SER A 1 191 ? -5.122 -8.106 -3.627 1.00 62.44 191 SER A CA 1
ATOM 1544 C C . SER A 1 191 ? -5.442 -9.586 -3.380 1.00 62.44 191 SER A C 1
ATOM 1546 O O . SER A 1 191 ? -5.359 -10.103 -2.266 1.00 62.44 191 SER A O 1
ATOM 1548 N N . ARG A 1 192 ? -5.801 -10.311 -4.449 1.00 62.78 192 ARG A N 1
ATOM 1549 C CA . ARG A 1 192 ? -5.895 -11.785 -4.426 1.00 62.78 192 ARG A CA 1
ATOM 1550 C C . ARG A 1 192 ? -4.485 -12.371 -4.414 1.00 62.78 192 ARG A C 1
ATOM 1552 O O . ARG A 1 192 ? -3.629 -11.846 -5.114 1.00 62.78 192 ARG A O 1
ATOM 1559 N N . ARG A 1 193 ? -4.282 -13.512 -3.745 1.00 58.97 193 ARG A N 1
ATOM 1560 C CA . ARG A 1 193 ? -2.986 -14.224 -3.731 1.00 58.97 193 ARG A CA 1
ATOM 1561 C C . ARG A 1 193 ? -1.807 -13.374 -3.237 1.00 58.97 193 ARG A C 1
ATOM 1563 O O . ARG A 1 193 ? -0.700 -13.550 -3.725 1.00 58.97 193 ARG A O 1
ATOM 1570 N N . GLN A 1 194 ? -2.067 -12.456 -2.310 1.00 64.69 194 GLN A N 1
ATOM 1571 C CA . GLN A 1 194 ? -1.042 -11.674 -1.622 1.00 64.69 194 GLN A CA 1
ATOM 1572 C C . GLN A 1 194 ? -1.208 -11.833 -0.113 1.00 64.69 194 GLN A C 1
ATOM 1574 O O . GLN A 1 194 ? -2.339 -11.985 0.367 1.00 64.69 194 GLN A O 1
ATOM 1579 N N . ASP A 1 195 ? -0.091 -11.809 0.613 1.00 64.38 195 ASP A N 1
ATOM 1580 C CA . ASP A 1 195 ? -0.001 -12.073 2.053 1.00 64.38 195 ASP A CA 1
ATOM 1581 C C . ASP A 1 195 ? -0.625 -13.437 2.406 1.00 64.38 195 ASP A C 1
ATOM 1583 O O . ASP A 1 195 ? -0.081 -14.484 2.077 1.00 64.38 195 ASP A O 1
ATOM 1587 N N . PHE A 1 196 ? -1.827 -13.436 2.987 1.00 58.34 196 PHE A N 1
ATOM 1588 C CA . PHE A 1 196 ? -2.584 -14.635 3.375 1.00 58.34 196 PHE A CA 1
ATOM 1589 C C . PHE A 1 196 ? -3.767 -14.933 2.433 1.00 58.34 196 PHE A C 1
ATOM 1591 O O . PHE A 1 196 ? -4.652 -15.753 2.724 1.00 58.34 196 PHE A O 1
ATOM 1598 N N . GLY A 1 197 ? -3.831 -14.200 1.317 1.00 53.00 197 GLY A N 1
ATOM 1599 C CA . GLY A 1 197 ? -4.928 -14.180 0.362 1.00 53.00 197 GLY A CA 1
ATOM 1600 C C . GLY A 1 197 ? -5.021 -15.471 -0.419 1.00 53.00 197 GLY A C 1
ATOM 1601 O O . GLY A 1 197 ? -4.137 -15.822 -1.187 1.00 53.00 197 GLY A O 1
ATOM 1602 N N . GLY A 1 198 ? -6.150 -16.164 -0.295 1.00 58.12 198 GLY A N 1
ATOM 1603 C CA . GLY A 1 198 ? -6.486 -17.250 -1.208 1.00 58.12 198 GLY A CA 1
ATOM 1604 C C . GLY A 1 198 ? -6.908 -16.722 -2.586 1.00 58.12 198 GLY A C 1
ATOM 1605 O O . GLY A 1 198 ? -6.399 -15.744 -3.130 1.00 58.12 198 GLY A O 1
ATOM 1606 N N . ARG A 1 199 ? -7.928 -17.352 -3.171 1.00 59.75 199 ARG A N 1
ATOM 1607 C CA . ARG A 1 199 ? -8.495 -16.930 -4.467 1.00 59.75 199 ARG A CA 1
ATOM 1608 C C . ARG A 1 199 ? -9.361 -15.662 -4.387 1.00 59.75 199 ARG A C 1
ATOM 1610 O O . ARG A 1 199 ? -9.843 -15.210 -5.423 1.00 59.75 199 ARG A O 1
ATOM 1617 N N . THR A 1 200 ? -9.596 -15.122 -3.192 1.00 59.81 200 THR A N 1
ATOM 1618 C CA . THR A 1 200 ? -10.527 -14.015 -2.941 1.00 59.81 200 THR A CA 1
ATOM 1619 C C . THR A 1 200 ? -9.820 -12.794 -2.375 1.00 59.81 200 THR A C 1
ATOM 1621 O O . THR A 1 200 ? -8.888 -12.913 -1.585 1.00 59.81 200 THR A O 1
ATOM 1624 N N . VAL A 1 201 ? -10.334 -11.631 -2.760 1.00 66.94 201 VAL A N 1
ATOM 1625 C CA . VAL A 1 201 ? -10.051 -10.335 -2.142 1.00 66.94 201 VAL A CA 1
ATOM 1626 C C . VAL A 1 201 ? -10.481 -10.405 -0.676 1.00 66.94 201 VAL A C 1
ATOM 1628 O O . VAL A 1 201 ? -11.574 -10.908 -0.402 1.00 66.94 201 VAL A O 1
ATOM 1631 N N . SER A 1 202 ? -9.616 -9.990 0.249 1.00 65.75 202 SER A N 1
ATOM 1632 C CA . SER A 1 202 ? -9.880 -10.086 1.690 1.00 65.75 202 SER A CA 1
ATOM 1633 C C . SER A 1 202 ? -9.325 -8.866 2.420 1.00 65.75 202 SER A C 1
ATOM 1635 O O . SER A 1 202 ? -8.222 -8.428 2.108 1.00 65.75 202 SER A O 1
ATOM 1637 N N . TYR A 1 203 ? -10.074 -8.376 3.407 1.00 75.25 203 TYR A N 1
ATOM 1638 C CA . TYR A 1 203 ? -9.611 -7.392 4.385 1.00 75.25 203 TYR A CA 1
ATOM 1639 C C . TYR A 1 203 ? -9.293 -8.116 5.698 1.00 75.25 203 TYR A C 1
ATOM 1641 O O . TYR A 1 203 ? -10.135 -8.868 6.207 1.00 75.25 203 TYR A O 1
ATOM 1649 N N . TYR A 1 204 ? -8.070 -7.947 6.201 1.00 75.38 204 TYR A N 1
ATOM 1650 C CA . TYR A 1 204 ? -7.566 -8.701 7.349 1.00 75.38 204 TYR A CA 1
ATOM 1651 C C . TYR A 1 204 ? -7.728 -7.931 8.646 1.00 75.38 204 TYR A C 1
ATOM 1653 O O . TYR A 1 204 ? -7.301 -6.784 8.766 1.00 75.38 204 TYR A O 1
ATOM 1661 N N . LEU A 1 205 ? -8.296 -8.625 9.624 1.00 78.44 205 LEU A N 1
ATOM 1662 C CA . LEU A 1 205 ? -8.439 -8.171 10.992 1.00 78.44 205 LEU A CA 1
ATOM 1663 C C . LEU A 1 205 ? -7.784 -9.191 11.920 1.00 78.44 205 LEU A C 1
ATOM 1665 O O . LEU A 1 205 ? -8.038 -10.392 11.808 1.00 78.44 205 LEU A O 1
ATOM 1669 N N . ASN A 1 206 ? -6.975 -8.708 12.854 1.00 76.81 206 ASN A N 1
ATOM 1670 C CA . ASN A 1 206 ? -6.447 -9.495 13.956 1.00 76.81 206 ASN A CA 1
ATOM 1671 C C . ASN A 1 206 ? -7.418 -9.419 15.134 1.00 76.81 206 ASN A C 1
ATOM 1673 O O . ASN A 1 206 ? -7.825 -8.333 15.521 1.00 76.81 206 ASN A O 1
ATOM 1677 N N . ASN A 1 207 ? -7.761 -10.555 15.732 1.00 73.75 207 ASN A N 1
ATOM 1678 C CA . ASN A 1 207 ? -8.479 -10.612 17.014 1.00 73.75 207 ASN A CA 1
ATOM 1679 C C . ASN A 1 207 ? -7.528 -10.513 18.222 1.00 73.75 207 ASN A C 1
ATOM 1681 O O . ASN A 1 207 ? -7.964 -10.443 19.365 1.00 73.75 207 ASN A O 1
ATOM 1685 N N . ASN A 1 208 ? -6.218 -10.531 17.972 1.00 74.19 208 ASN A N 1
ATOM 1686 C CA . ASN A 1 208 ? -5.179 -10.398 18.976 1.00 74.19 208 ASN A CA 1
ATOM 1687 C C . ASN A 1 208 ? -4.335 -9.170 18.647 1.00 74.19 208 ASN A C 1
ATOM 1689 O O . ASN A 1 208 ? -3.654 -9.130 17.620 1.00 74.19 208 ASN A O 1
ATOM 1693 N N . PHE A 1 209 ? -4.363 -8.182 19.536 1.00 74.50 209 PHE A N 1
ATOM 1694 C CA . PHE A 1 209 ? -3.631 -6.940 19.342 1.00 74.50 209 PHE A CA 1
ATOM 1695 C C . PHE A 1 209 ? -2.122 -7.157 19.183 1.00 74.50 209 PHE A C 1
ATOM 1697 O O . PHE A 1 209 ? -1.494 -6.505 18.353 1.00 74.50 209 PHE A O 1
ATOM 1704 N N . LYS A 1 210 ? -1.541 -8.131 19.898 1.00 73.00 210 LYS A N 1
ATOM 1705 C CA . LYS A 1 210 ? -0.119 -8.455 19.757 1.00 73.00 210 LYS A CA 1
ATOM 1706 C C . LYS A 1 210 ? 0.220 -8.808 18.310 1.00 73.00 210 LYS A C 1
ATOM 1708 O O . LYS A 1 210 ? 1.202 -8.307 17.786 1.00 73.00 210 LYS A O 1
ATOM 1713 N N . ASN A 1 211 ? -0.619 -9.592 17.638 1.00 74.31 211 ASN A N 1
ATOM 1714 C CA . ASN A 1 211 ? -0.386 -9.960 16.240 1.00 74.31 211 ASN A CA 1
ATOM 1715 C C . ASN A 1 211 ? -0.467 -8.744 15.303 1.00 74.31 211 ASN A C 1
ATOM 1717 O O . ASN A 1 211 ? 0.272 -8.679 14.326 1.00 74.31 211 ASN A O 1
ATOM 1721 N N . ALA A 1 212 ? -1.319 -7.760 15.608 1.00 76.88 212 ALA A N 1
ATOM 1722 C CA . ALA A 1 212 ? -1.379 -6.503 14.861 1.00 76.88 212 ALA A CA 1
ATOM 1723 C C . ALA A 1 212 ? -0.090 -5.673 15.025 1.00 76.88 212 ALA A C 1
ATOM 1725 O O . ALA A 1 212 ? 0.406 -5.099 14.053 1.00 76.88 212 ALA A O 1
ATOM 1726 N N . VAL A 1 213 ? 0.487 -5.659 16.228 1.00 74.81 213 VAL A N 1
ATOM 1727 C CA . VAL A 1 213 ? 1.783 -5.023 16.516 1.00 74.81 213 VAL A CA 1
ATOM 1728 C C . VAL A 1 213 ? 2.932 -5.772 15.833 1.00 74.81 213 VAL A C 1
ATOM 1730 O O . VAL A 1 213 ? 3.758 -5.141 15.178 1.00 74.81 213 VAL A O 1
ATOM 1733 N N . GLU A 1 214 ? 2.970 -7.106 15.916 1.00 72.69 214 GLU A N 1
ATOM 1734 C CA . GLU A 1 214 ? 3.981 -7.920 15.221 1.00 72.69 214 GLU A CA 1
ATOM 1735 C C . GLU A 1 214 ? 3.919 -7.716 13.706 1.00 72.69 214 GLU A C 1
ATOM 1737 O O . GLU A 1 214 ? 4.957 -7.603 13.061 1.00 72.69 214 GLU A O 1
ATOM 1742 N N . PHE A 1 215 ? 2.719 -7.587 13.132 1.00 74.62 215 PHE A N 1
ATOM 1743 C CA . PHE A 1 215 ? 2.559 -7.290 11.710 1.00 74.62 215 PHE A CA 1
ATOM 1744 C C . PHE A 1 215 ? 3.224 -5.961 11.320 1.00 74.62 215 PHE A C 1
ATOM 1746 O O . PHE A 1 215 ? 3.867 -5.876 10.274 1.00 74.62 215 PHE A O 1
ATOM 1753 N N . ALA A 1 216 ? 3.122 -4.931 12.170 1.00 72.94 216 ALA A N 1
ATOM 1754 C CA . ALA A 1 216 ? 3.797 -3.652 11.938 1.00 72.94 216 ALA A CA 1
ATOM 1755 C C . ALA A 1 216 ? 5.326 -3.814 11.896 1.00 72.94 216 ALA A C 1
ATOM 1757 O O . ALA A 1 216 ? 5.972 -3.226 11.029 1.00 72.94 216 ALA A O 1
ATOM 1758 N N . ARG A 1 217 ? 5.885 -4.641 12.795 1.00 68.75 217 ARG A N 1
ATOM 1759 C CA . ARG A 1 217 ? 7.325 -4.961 12.853 1.00 68.75 217 ARG A CA 1
ATOM 1760 C C . ARG A 1 217 ? 7.772 -5.739 11.618 1.00 68.75 217 ARG A C 1
ATOM 1762 O O . ARG A 1 217 ? 8.751 -5.400 10.967 1.00 68.75 217 ARG A O 1
ATOM 1769 N N . GLN A 1 218 ? 7.017 -6.775 11.265 1.00 64.12 218 GLN A N 1
ATOM 1770 C CA . GLN A 1 218 ? 7.337 -7.692 10.170 1.00 64.12 218 GLN A CA 1
ATOM 1771 C C . GLN A 1 218 ? 7.304 -7.035 8.787 1.00 64.12 218 GLN A C 1
ATOM 1773 O O . GLN A 1 218 ? 7.920 -7.551 7.853 1.00 64.12 218 GLN A O 1
ATOM 1778 N N . ARG A 1 219 ? 6.578 -5.927 8.626 1.00 65.81 219 ARG A N 1
ATOM 1779 C CA . ARG A 1 219 ? 6.395 -5.272 7.327 1.00 65.81 219 ARG A CA 1
ATOM 1780 C C . ARG A 1 219 ? 7.151 -3.945 7.188 1.00 65.81 219 ARG A C 1
ATOM 1782 O O . ARG A 1 219 ? 6.834 -3.201 6.265 1.00 65.81 219 ARG A O 1
ATOM 1789 N N . VAL A 1 220 ? 8.084 -3.651 8.111 1.00 59.22 220 VAL A N 1
ATOM 1790 C CA . VAL A 1 220 ? 8.906 -2.418 8.206 1.00 59.22 220 VAL A CA 1
ATOM 1791 C C . VAL A 1 220 ? 8.158 -1.200 7.651 1.00 59.22 220 VAL A C 1
ATOM 1793 O O . VAL A 1 220 ? 8.610 -0.496 6.746 1.00 59.22 220 VAL A O 1
ATOM 1796 N N . LEU A 1 221 ? 6.931 -1.002 8.137 1.00 61.78 221 LEU A N 1
ATOM 1797 C CA . LEU A 1 221 ? 6.085 0.076 7.650 1.00 61.78 221 LEU A CA 1
ATOM 1798 C C . LEU A 1 221 ? 6.663 1.391 8.159 1.00 61.78 221 LEU A C 1
ATOM 1800 O O . LEU A 1 221 ? 6.849 1.569 9.362 1.00 61.78 221 LEU A O 1
ATOM 1804 N N . ASN A 1 222 ? 6.900 2.339 7.257 1.00 61.16 222 ASN A N 1
ATOM 1805 C CA . ASN A 1 222 ? 7.199 3.705 7.668 1.00 61.16 222 ASN A CA 1
ATOM 1806 C C . ASN A 1 222 ? 5.951 4.285 8.349 1.00 61.16 222 ASN A C 1
ATOM 1808 O O . ASN A 1 222 ? 4.927 4.476 7.691 1.00 61.16 222 ASN A O 1
ATOM 1812 N N . SER A 1 223 ? 6.045 4.549 9.655 1.00 70.44 223 SER A N 1
ATOM 1813 C CA . SER A 1 223 ? 4.962 5.105 10.481 1.00 70.44 223 SER A CA 1
ATOM 1814 C C . SER A 1 223 ? 3.677 4.248 10.452 1.00 70.44 223 SER A C 1
ATOM 1816 O O . SER A 1 223 ? 2.713 4.582 9.756 1.00 70.44 223 SER A O 1
ATOM 1818 N N . PRO A 1 224 ? 3.641 3.119 11.182 1.00 79.00 224 PRO A N 1
ATOM 1819 C CA . PRO A 1 224 ? 2.460 2.267 11.244 1.00 79.00 224 PRO A CA 1
ATOM 1820 C C . PRO A 1 224 ? 1.343 2.868 12.115 1.00 79.00 224 PRO A C 1
ATOM 1822 O O . PRO A 1 224 ? 1.579 3.502 13.143 1.00 79.00 224 PRO A O 1
ATOM 1825 N N . ALA A 1 225 ? 0.101 2.592 11.729 1.00 81.75 225 ALA A N 1
ATOM 1826 C CA . ALA A 1 225 ? -1.098 2.837 12.519 1.00 81.75 225 ALA A CA 1
ATOM 1827 C C . ALA A 1 225 ? -1.911 1.547 12.653 1.00 81.75 225 ALA A C 1
ATOM 1829 O O . ALA A 1 225 ? -1.968 0.727 11.731 1.00 81.75 225 ALA A O 1
ATOM 1830 N N . ILE A 1 226 ? -2.552 1.383 13.809 1.00 82.31 226 ILE A N 1
ATOM 1831 C CA . ILE A 1 226 ? -3.458 0.276 14.095 1.00 82.31 226 ILE A CA 1
ATOM 1832 C C . ILE A 1 226 ? -4.859 0.851 14.294 1.00 82.31 226 ILE A C 1
A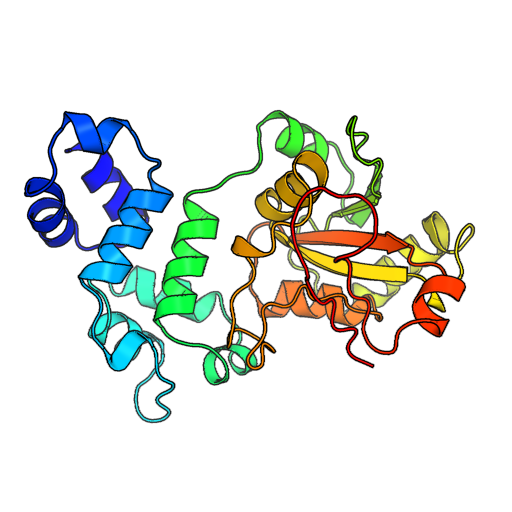TOM 1834 O O . ILE A 1 226 ? -5.121 1.576 15.251 1.00 82.31 226 ILE A O 1
ATOM 1838 N N . ILE A 1 227 ? -5.770 0.517 13.388 1.00 83.44 227 ILE A N 1
ATOM 1839 C CA . ILE A 1 227 ? -7.186 0.872 13.499 1.00 83.44 227 ILE A CA 1
ATOM 1840 C C . ILE A 1 227 ? -7.868 -0.163 14.388 1.00 83.44 227 ILE A C 1
ATOM 1842 O O . ILE A 1 227 ? -7.686 -1.369 14.185 1.00 83.44 227 ILE A O 1
ATOM 1846 N N . VAL A 1 228 ? -8.664 0.304 15.352 1.00 79.94 228 VAL A N 1
ATOM 1847 C CA . VAL A 1 228 ? -9.418 -0.568 16.255 1.00 79.94 228 VAL A CA 1
ATOM 1848 C C . VAL A 1 228 ? -10.886 -0.605 15.846 1.00 79.94 228 VAL A C 1
ATOM 1850 O O . VAL A 1 228 ? -11.582 0.408 15.836 1.00 79.94 228 VAL A O 1
ATOM 1853 N N . TYR A 1 229 ? -11.370 -1.803 15.546 1.00 79.50 229 TYR A N 1
ATOM 1854 C CA . TYR A 1 229 ? -12.757 -2.088 15.217 1.00 79.50 229 TYR A CA 1
ATOM 1855 C C . TYR A 1 229 ? -13.459 -2.740 16.399 1.00 79.50 229 TYR A C 1
ATOM 1857 O O . TYR A 1 229 ? -12.977 -3.726 16.954 1.00 79.50 229 TYR A O 1
ATOM 1865 N N . HIS A 1 230 ? -14.651 -2.248 16.718 1.00 78.38 230 HIS A N 1
ATOM 1866 C CA . HIS A 1 230 ? -15.584 -2.940 17.596 1.00 78.38 230 HIS A CA 1
ATOM 1867 C C . HIS A 1 230 ? -16.634 -3.667 16.748 1.00 78.38 230 HIS A C 1
ATOM 1869 O O . HIS A 1 230 ? -17.455 -3.035 16.078 1.00 78.38 230 HIS A O 1
ATOM 1875 N N . ILE A 1 231 ? -16.604 -5.000 16.766 1.00 76.69 231 ILE A N 1
ATOM 1876 C CA . ILE A 1 231 ? -17.521 -5.861 16.016 1.00 76.69 231 ILE A CA 1
ATOM 1877 C C . ILE A 1 231 ? -18.414 -6.610 17.013 1.00 76.69 231 ILE A C 1
ATOM 1879 O O . ILE A 1 231 ? -17.933 -7.517 17.693 1.00 76.69 231 ILE A O 1
ATOM 1883 N N . PRO A 1 232 ? -19.720 -6.286 17.098 1.00 74.94 232 PRO A N 1
ATOM 1884 C CA . PRO A 1 232 ? -20.611 -6.900 18.075 1.00 74.94 232 PRO A CA 1
ATOM 1885 C C . PRO A 1 232 ? -20.644 -8.429 17.980 1.00 74.94 232 PRO A C 1
ATOM 1887 O O . PRO A 1 232 ? -20.747 -8.992 16.888 1.00 74.94 232 PRO A O 1
ATOM 1890 N N . ALA A 1 233 ? -20.674 -9.109 19.130 1.00 73.56 233 ALA A N 1
ATOM 1891 C CA . ALA A 1 233 ? -20.753 -10.572 19.200 1.00 73.56 233 ALA A CA 1
ATOM 1892 C C . ALA A 1 233 ? -21.973 -11.151 18.457 1.00 73.56 233 ALA A C 1
ATOM 1894 O O . ALA A 1 233 ? -21.910 -12.249 17.909 1.00 73.56 233 ALA A O 1
ATOM 1895 N N . THR A 1 234 ? -23.076 -10.399 18.384 1.00 76.44 234 THR A N 1
ATOM 1896 C CA . THR A 1 234 ? -24.262 -10.769 17.597 1.00 76.44 234 THR A CA 1
ATOM 1897 C C . THR A 1 234 ? -23.970 -10.850 16.103 1.00 76.44 234 THR A C 1
ATOM 1899 O O . THR A 1 234 ? -24.534 -11.707 15.429 1.00 76.44 234 THR A O 1
ATOM 1902 N N . LEU A 1 235 ? -23.084 -9.993 15.592 1.00 72.44 235 LEU A N 1
ATOM 1903 C CA . LEU A 1 235 ? -22.644 -10.021 14.204 1.00 72.44 235 LEU A CA 1
ATOM 1904 C C . LEU A 1 235 ? -21.665 -11.181 13.984 1.00 72.44 235 LEU A C 1
ATOM 1906 O O . LEU A 1 235 ? -21.819 -11.937 13.034 1.00 72.44 235 LEU A O 1
ATOM 1910 N N . LEU A 1 236 ? -20.725 -11.405 14.905 1.00 66.56 236 LEU A N 1
ATOM 1911 C CA . LEU A 1 236 ? -19.788 -12.536 14.833 1.00 66.56 236 LEU A CA 1
ATOM 1912 C C . LEU A 1 236 ? -20.498 -13.899 14.885 1.00 66.56 236 LEU A C 1
ATOM 1914 O O . LEU A 1 236 ? -20.130 -14.818 14.163 1.00 66.56 236 LEU A O 1
ATOM 1918 N N . GLY A 1 237 ? -21.545 -14.031 15.703 1.00 60.97 237 GLY A N 1
ATOM 1919 C CA . GLY A 1 237 ? -22.321 -15.268 15.830 1.00 60.97 237 GLY A CA 1
ATOM 1920 C C . GLY A 1 237 ? -23.198 -15.596 14.617 1.00 60.97 237 GLY A C 1
ATOM 1921 O O . GLY A 1 237 ? -23.653 -16.729 14.488 1.00 60.97 237 GLY A O 1
ATOM 1922 N N . GLN A 1 238 ? -23.441 -14.627 13.729 1.00 59.69 238 GLN A N 1
ATOM 1923 C CA . GLN A 1 238 ? -24.211 -14.825 12.494 1.00 59.69 238 GLN A CA 1
ATOM 1924 C C . GLN A 1 238 ? -23.343 -15.274 11.317 1.00 59.69 238 GLN A C 1
ATOM 1926 O O . GLN A 1 238 ? -23.869 -15.751 10.311 1.00 59.69 238 GLN A O 1
ATOM 1931 N N . TYR A 1 239 ? -22.025 -15.117 11.429 1.00 54.47 239 TYR A N 1
ATOM 1932 C CA . TYR A 1 239 ? -21.128 -15.217 10.296 1.00 54.47 239 TYR A CA 1
ATOM 1933 C C . TYR A 1 239 ? -19.813 -15.896 10.695 1.00 54.47 239 TYR A C 1
ATOM 1935 O O . TYR A 1 239 ? -18.952 -15.279 11.313 1.00 54.47 239 TYR A O 1
ATOM 1943 N N . ASP A 1 240 ? -19.584 -17.126 10.218 1.00 47.34 240 ASP A N 1
ATOM 1944 C CA . ASP A 1 240 ? -18.232 -17.724 10.197 1.00 47.34 240 ASP A CA 1
ATOM 1945 C C . ASP A 1 240 ? -17.265 -16.901 9.314 1.00 47.34 240 ASP A C 1
ATOM 1947 O O . ASP A 1 240 ? -16.040 -16.976 9.443 1.00 47.34 240 ASP A O 1
ATOM 1951 N N . HIS A 1 241 ? -17.843 -16.097 8.412 1.00 49.91 241 HIS A N 1
ATOM 1952 C CA . HIS A 1 241 ? -17.203 -15.142 7.515 1.00 49.91 241 HIS A CA 1
ATOM 1953 C C . HIS A 1 241 ? -18.097 -13.907 7.378 1.00 49.91 241 HIS A C 1
ATOM 1955 O O . HIS A 1 241 ? -19.192 -14.011 6.816 1.00 49.91 241 HIS A O 1
ATOM 1961 N N . LEU A 1 242 ? -17.655 -12.742 7.860 1.00 45.69 242 LEU A N 1
ATOM 1962 C CA . LEU A 1 242 ? -18.462 -11.527 7.770 1.00 45.69 242 LEU A CA 1
ATOM 1963 C C . LEU A 1 242 ? -18.403 -10.976 6.341 1.00 45.69 242 LEU A C 1
ATOM 1965 O O . LEU A 1 242 ? -17.395 -10.429 5.902 1.00 45.69 242 LEU A O 1
ATOM 1969 N N . ASN A 1 243 ? -19.480 -11.167 5.588 1.00 41.62 243 ASN A N 1
ATOM 1970 C CA . ASN A 1 243 ? -19.642 -10.581 4.265 1.00 41.62 243 ASN A CA 1
ATOM 1971 C C . ASN A 1 243 ? -20.241 -9.178 4.433 1.00 41.62 243 ASN A C 1
ATOM 1973 O O . ASN A 1 243 ? -21.432 -9.050 4.714 1.00 41.62 243 ASN A O 1
ATOM 1977 N N . LEU A 1 244 ? -19.432 -8.126 4.272 1.00 43.19 244 LEU A N 1
ATOM 1978 C CA . LEU A 1 244 ? -19.904 -6.736 4.368 1.00 43.19 244 LEU A CA 1
ATOM 1979 C C . LEU A 1 244 ? -20.773 -6.315 3.173 1.00 43.19 244 LEU A C 1
ATOM 1981 O O . LEU A 1 244 ? -21.310 -5.215 3.163 1.00 43.19 244 LEU A O 1
ATOM 1985 N N . SER A 1 245 ? -20.994 -7.216 2.211 1.00 35.25 245 SER A N 1
ATOM 1986 C CA . SER A 1 245 ? -21.819 -7.030 1.011 1.00 35.25 245 SER A CA 1
ATOM 1987 C C . SER A 1 245 ? -23.231 -6.481 1.193 1.00 35.25 245 SER A C 1
ATOM 1989 O O . SER A 1 245 ? -23.882 -6.150 0.206 1.00 35.25 245 SER A O 1
ATOM 1991 N N . GLY A 1 246 ? -23.773 -6.554 2.409 1.00 27.33 246 GLY A N 1
ATOM 1992 C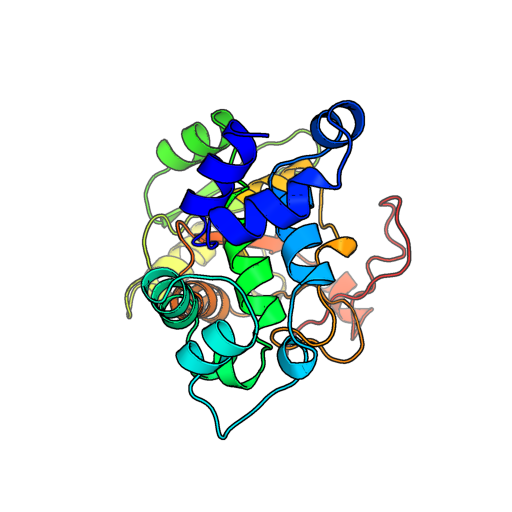 CA . GLY A 1 246 ? -25.198 -6.358 2.679 1.00 27.33 246 GLY A CA 1
ATOM 1993 C C . GLY A 1 246 ? -25.516 -5.332 3.761 1.00 27.33 246 GLY A C 1
ATOM 1994 O O . GLY A 1 246 ? -26.691 -5.060 3.988 1.00 27.33 246 GLY A O 1
ATOM 1995 N N . MET A 1 247 ? -24.512 -4.757 4.426 1.00 33.06 247 MET A N 1
ATOM 1996 C CA . MET A 1 247 ? -24.727 -3.598 5.293 1.00 33.06 247 MET A CA 1
ATOM 1997 C C . MET A 1 247 ? -24.519 -2.369 4.424 1.00 33.06 247 MET A C 1
ATOM 1999 O O . MET A 1 247 ? -23.475 -2.268 3.799 1.00 33.06 247 MET A O 1
ATOM 2003 N N . PHE A 1 248 ? -25.540 -1.516 4.320 1.00 29.20 248 PHE A N 1
ATOM 2004 C CA . PHE A 1 248 ? -25.630 -0.344 3.442 1.00 29.20 248 PHE A CA 1
ATOM 2005 C C . PHE A 1 248 ? -24.354 0.522 3.406 1.00 29.20 248 PHE A C 1
ATOM 2007 O O . PHE A 1 248 ? -24.284 1.580 4.016 1.00 29.20 248 PHE A O 1
ATOM 2014 N N . PHE A 1 249 ? -23.383 0.094 2.614 1.00 33.12 249 PHE A N 1
ATOM 2015 C CA . PHE A 1 249 ? -22.334 0.890 2.013 1.00 33.12 249 PHE A CA 1
ATOM 2016 C C . PHE A 1 249 ? -22.396 0.519 0.537 1.00 33.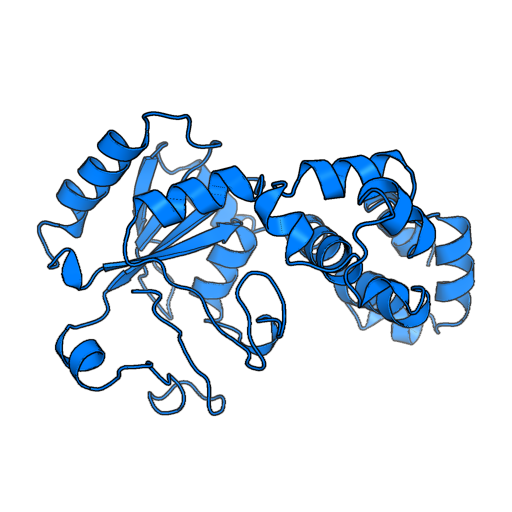12 249 PHE A C 1
ATOM 2018 O O . PHE A 1 249 ? -22.379 -0.654 0.160 1.00 33.12 249 PHE A O 1
ATOM 2025 N N . SER A 1 250 ? -22.649 1.512 -0.303 1.00 26.05 250 SER A N 1
ATOM 2026 C CA . SER A 1 250 ? -22.879 1.339 -1.732 1.00 26.05 250 SER A CA 1
ATOM 2027 C C . SER A 1 250 ? -21.639 0.755 -2.416 1.00 26.05 250 SER A C 1
ATOM 2029 O O . SER A 1 250 ? -20.766 1.507 -2.832 1.00 26.05 250 SER A O 1
ATOM 2031 N N . GLY A 1 251 ? -21.565 -0.573 -2.554 1.00 26.19 251 GLY A N 1
ATOM 2032 C CA . GLY A 1 251 ? -20.494 -1.211 -3.318 1.00 26.19 251 GLY A CA 1
ATOM 2033 C C . GLY A 1 251 ? -20.326 -2.715 -3.103 1.00 26.19 251 GLY A C 1
ATOM 2034 O O . GLY A 1 251 ? -19.363 -3.122 -2.476 1.00 26.19 251 GLY A O 1
ATOM 2035 N N . GLY A 1 252 ? -21.200 -3.531 -3.707 1.00 25.53 252 GLY A N 1
ATOM 2036 C CA . GLY A 1 252 ? -20.917 -4.920 -4.127 1.00 25.53 252 GLY A CA 1
ATOM 2037 C C . GLY A 1 252 ? -20.582 -5.978 -3.049 1.00 25.53 252 GLY A C 1
ATOM 2038 O O . GLY A 1 252 ? -20.470 -5.666 -1.867 1.00 25.53 252 GLY A O 1
ATOM 2039 N N . PRO A 1 253 ? -20.477 -7.275 -3.427 1.00 25.67 253 PRO A N 1
ATOM 2040 C CA . PRO A 1 253 ? -20.423 -8.349 -2.443 1.00 25.67 253 PRO A CA 1
ATOM 2041 C C . PRO A 1 253 ? -19.015 -8.772 -1.981 1.00 25.67 253 PRO A C 1
ATOM 2043 O O . PRO A 1 253 ? -18.335 -9.456 -2.745 1.00 25.67 253 PRO A O 1
ATOM 2046 N N . TYR A 1 254 ? -18.586 -8.465 -0.739 1.00 40.16 254 TYR A N 1
ATOM 2047 C CA . TYR A 1 254 ? -17.192 -8.713 -0.299 1.00 40.16 254 TYR A CA 1
ATOM 2048 C C . TYR A 1 254 ? -16.971 -9.223 1.146 1.00 40.16 254 TYR A C 1
ATOM 2050 O O . TYR A 1 254 ? -17.652 -8.842 2.098 1.00 40.16 254 TYR A O 1
ATOM 2058 N N . ARG A 1 255 ? -15.957 -10.100 1.291 1.00 37.81 255 ARG A N 1
ATOM 2059 C CA . ARG A 1 255 ? -15.654 -10.955 2.459 1.00 37.81 255 ARG A CA 1
ATOM 2060 C C . ARG A 1 255 ? -14.597 -10.354 3.406 1.00 37.81 255 ARG A C 1
ATOM 2062 O O . ARG A 1 255 ? -13.508 -10.004 2.961 1.00 37.81 255 ARG A O 1
ATOM 2069 N N . ILE A 1 256 ? -14.853 -10.400 4.714 1.00 42.06 256 ILE A N 1
ATOM 2070 C CA . ILE A 1 256 ? -13.854 -10.306 5.792 1.00 42.06 256 ILE A CA 1
ATOM 2071 C C . ILE A 1 256 ? -13.523 -11.724 6.264 1.00 42.06 256 ILE A C 1
ATOM 2073 O O . ILE A 1 256 ? -14.420 -12.524 6.550 1.00 42.06 256 ILE A O 1
ATOM 2077 N N . LYS A 1 257 ? -12.232 -12.046 6.369 1.00 36.62 257 LYS A N 1
ATOM 2078 C CA . LYS A 1 257 ? -11.764 -13.309 6.947 1.00 36.62 257 LYS A CA 1
ATOM 2079 C C . LYS A 1 257 ? -11.153 -13.017 8.316 1.00 36.62 257 LYS A C 1
ATOM 2081 O O . LYS A 1 257 ? -10.033 -12.529 8.394 1.00 36.62 257 LYS A O 1
ATOM 2086 N N . GLY A 1 258 ? -11.887 -13.333 9.381 1.00 30.64 258 GLY A N 1
ATOM 2087 C CA . GLY A 1 258 ? -11.286 -13.463 10.706 1.00 30.64 258 GLY A CA 1
ATOM 2088 C C . GLY A 1 258 ? -10.384 -14.695 10.710 1.00 30.64 258 GLY A C 1
ATOM 2089 O O . GLY A 1 258 ? -10.827 -15.784 10.337 1.00 30.64 258 GLY A O 1
ATOM 2090 N N . VAL A 1 259 ? -9.115 -14.528 11.068 1.00 29.77 259 VAL A N 1
ATOM 2091 C CA . VAL A 1 259 ? -8.248 -15.665 11.392 1.00 29.77 259 VAL A CA 1
ATOM 2092 C C . VAL A 1 259 ? -8.552 -16.021 12.848 1.00 29.77 259 VAL A C 1
ATOM 2094 O O . VAL A 1 259 ? -8.427 -15.166 13.722 1.00 29.77 259 VAL A O 1
ATOM 2097 N N . LYS A 1 260 ? -9.064 -17.235 13.079 1.00 28.77 260 LYS A N 1
ATOM 2098 C CA . LYS A 1 260 ? -9.195 -17.805 14.426 1.00 28.77 260 LYS A CA 1
ATOM 2099 C C . LYS A 1 260 ? -7.836 -18.267 14.920 1.00 28.77 260 LYS A C 1
ATOM 2101 O O . LYS A 1 260 ? -7.110 -18.857 14.089 1.00 28.77 260 LYS A O 1
#

Sequence (260 aa):
MKDLADQALKFGFIREKFIDWISSISAELLSTQTLEYWLLSYVSETASSDANFWCEVISPRDWLLCCFDINIETAIAIVSGVSEDYLEQQTPRYWVENWIKQLANRPSSEFNSFINNANLNELINYEHALHPTPIHVVNKEPVNGDDNELRLLLQTELGQQADESTLFYHTTNLWGAENIITEGIDFGECSRRQDFGGRTVSYYLNNNFKNAVEFARQRVLNSPAIIVYHIPATLLGQYDHLNLSGMFFSGGPYRIKGVK

pLDDT: mean 75.38, std 17.37, range [25.53, 97.06]

Foldseek 3Di:
DVVLLVVVVVLFADSVVLCVVCVVPDPVVVVVDASLVSQLVQLVVQFDPQQADADPPDDQLVSLVNGHRGDSVNSVVLVVLAFPVQSRQAGSSVSSNVSSCQVRFDDDPVLVVVLVPDDALAFDFDDDPVDRWIKGWNQDLQDPPCQVVSVVNCCVPVVVPADLQQKKKDKDASRVVNCCGHVNDDLVPFDASHRPHDRFREGEIESRVVVSSVVCNRRVHNTMMMTMDGHDPVQVVVDCWRFPQPPPDPDHTHTYHYDD